Protein AF-D7FNW0-F1 (afdb_monomer_lite)

Secondary structure (DSSP, 8-state):
------S-EEEEE-TTS-EEEEEHHHHHHHHHHH---B-TTT-PBPPHHHHHHHHHHHHHTT-----HHHHHT-HHHHHHHHHHHHHHHHHHHHHHHHHHHHHHHHHH--HHHHHHHIIIIIHHHHHHHHHHHHHH-HHHHHHHHHHHHHHHH--TTSPPP-SSSHHHHHHHHHHHHH-TTS------

pLDDT: mean 89.87, std 13.44, range [35.72, 98.44]

Radius of gyration: 23.88 Å; chains: 1; bounding box: 62×27×57 Å

Organism: Ectocarpus siliculosus (NCBI:txid2880)

Sequence (188 aa):
MLVKVGKDHYRFVRPNGIVVMYNLDSLVDYFISTGDFLEPETRLPFSDDQLRDIDGKAKAAGLSKPSVLAAKRDPGRYAEQKFQQDALVGLERMTSELVTGMLLVVEECDREEGEIRLVAEIFPPFADLFKQILAADKAFALQCMQHYRSWLEGPPNRPTEDEMGFLDIIISFLKQLEDPGGNSQLGF

Structure (mmCIF, N/CA/C/O backbone):
data_AF-D7FNW0-F1
#
_entry.id   AF-D7FNW0-F1
#
loop_
_atom_site.group_PDB
_atom_site.id
_atom_site.type_symbol
_atom_site.label_atom_id
_atom_site.label_alt_id
_atom_site.label_comp_id
_atom_site.label_asym_id
_atom_site.label_entity_id
_atom_site.label_seq_id
_atom_site.pdbx_PDB_ins_code
_atom_site.Cartn_x
_atom_site.Cartn_y
_atom_site.Cartn_z
_atom_site.occupancy
_atom_site.B_iso_or_equiv
_atom_site.auth_seq_id
_atom_site.auth_comp_id
_atom_site.auth_asym_id
_atom_site.auth_atom_id
_atom_site.pdbx_PDB_model_num
ATOM 1 N N . MET A 1 1 ? -22.591 -10.300 -2.430 1.00 35.72 1 MET A N 1
ATOM 2 C CA . MET A 1 1 ? -22.602 -11.515 -1.587 1.00 35.72 1 MET A CA 1
ATOM 3 C C . MET A 1 1 ? -23.001 -11.068 -0.183 1.00 35.72 1 MET A C 1
ATOM 5 O O . MET A 1 1 ? -22.240 -10.333 0.426 1.00 35.72 1 MET A O 1
ATOM 9 N N . LEU A 1 2 ? -24.222 -11.358 0.283 1.00 39.19 2 LEU A N 1
ATOM 10 C CA . LEU A 1 2 ? -24.650 -10.981 1.639 1.00 39.19 2 LEU A CA 1
ATOM 11 C C . LEU A 1 2 ? -23.954 -11.925 2.624 1.00 39.19 2 LEU A C 1
ATOM 13 O O . LEU A 1 2 ? -24.286 -13.109 2.680 1.00 39.19 2 LEU A O 1
ATOM 17 N N . VAL A 1 3 ? -22.941 -11.426 3.334 1.00 47.12 3 VAL A N 1
ATOM 18 C CA . VAL A 1 3 ? -22.242 -12.186 4.376 1.00 47.12 3 VAL A CA 1
ATOM 19 C C . VAL A 1 3 ? -23.285 -12.595 5.414 1.00 47.12 3 VAL A C 1
ATOM 21 O O . VAL A 1 3 ? -23.983 -11.742 5.962 1.00 47.12 3 VAL A O 1
ATOM 24 N N . LYS A 1 4 ? -23.441 -13.905 5.646 1.00 47.81 4 LYS A N 1
ATOM 25 C CA . LYS A 1 4 ? -24.310 -14.412 6.713 1.00 47.81 4 LYS A CA 1
ATOM 26 C C . LYS A 1 4 ? -23.826 -13.801 8.016 1.00 47.81 4 LYS A C 1
ATOM 28 O O . LYS A 1 4 ? -22.735 -14.117 8.479 1.00 47.81 4 LYS A O 1
ATOM 33 N N . VAL A 1 5 ? -24.631 -12.915 8.584 1.00 54.28 5 VAL A N 1
ATOM 34 C CA . VAL A 1 5 ? -24.305 -12.290 9.854 1.00 54.28 5 VAL A CA 1
ATOM 35 C C . VAL A 1 5 ? -24.296 -13.414 10.901 1.00 54.28 5 VAL A C 1
ATOM 37 O O . VAL A 1 5 ? -25.338 -14.026 11.130 1.00 54.28 5 VAL A O 1
ATOM 40 N N . GLY A 1 6 ? -23.119 -13.758 11.445 1.00 62.31 6 GLY A N 1
ATOM 41 C CA . GLY A 1 6 ? -22.923 -14.879 12.388 1.00 62.31 6 GLY A CA 1
ATOM 42 C C . GLY A 1 6 ? -23.804 -14.780 13.639 1.00 62.31 6 GLY A C 1
ATOM 43 O O . GLY A 1 6 ? -24.502 -13.799 13.795 1.00 62.31 6 GLY A O 1
ATOM 44 N N . LYS A 1 7 ? -23.809 -15.769 14.539 1.00 70.44 7 LYS A N 1
ATOM 45 C CA . LYS A 1 7 ? -24.794 -15.857 15.643 1.00 70.44 7 LYS A CA 1
ATOM 46 C C . LYS A 1 7 ? -24.869 -14.613 16.551 1.00 70.44 7 LYS A C 1
ATOM 48 O O . LYS A 1 7 ? -25.949 -14.315 17.055 1.00 70.44 7 LYS A O 1
ATOM 53 N N . ASP A 1 8 ? -23.756 -13.901 16.717 1.00 85.06 8 ASP A N 1
ATOM 54 C CA . ASP A 1 8 ? -23.634 -12.763 17.625 1.00 85.06 8 ASP A CA 1
ATOM 55 C C . ASP A 1 8 ? -23.550 -11.432 16.865 1.00 85.06 8 ASP A C 1
ATOM 57 O O . ASP A 1 8 ? -22.702 -11.227 15.985 1.00 85.06 8 ASP A O 1
ATOM 61 N N . HIS A 1 9 ? -24.444 -10.508 17.226 1.00 89.19 9 HIS A N 1
ATOM 62 C CA . HIS A 1 9 ? -24.625 -9.231 16.540 1.00 89.19 9 HIS A CA 1
ATOM 63 C C . HIS A 1 9 ? -24.544 -8.033 17.474 1.00 89.19 9 HIS A C 1
ATOM 65 O O . HIS A 1 9 ? -24.995 -8.082 18.620 1.00 89.19 9 HIS A O 1
ATOM 71 N N . TYR A 1 10 ? -24.081 -6.910 16.931 1.00 91.81 10 TYR A N 1
ATOM 72 C CA . TYR A 1 10 ? -24.197 -5.605 17.564 1.00 91.81 10 TYR A CA 1
ATOM 73 C C . TYR A 1 10 ? -25.165 -4.704 16.798 1.00 91.81 10 TYR A C 1
ATOM 75 O O . TYR A 1 10 ? -25.074 -4.575 15.577 1.00 91.81 10 TYR A O 1
ATOM 83 N N . ARG A 1 11 ? -26.076 -4.058 17.532 1.00 92.50 11 ARG A N 1
ATOM 84 C CA . ARG A 1 11 ? -27.059 -3.115 16.995 1.00 92.50 11 ARG A CA 1
ATOM 85 C C . ARG A 1 11 ? -26.554 -1.686 17.174 1.00 92.50 11 ARG A C 1
ATOM 87 O O . ARG A 1 11 ? -26.494 -1.209 18.304 1.00 92.50 11 ARG A O 1
ATOM 94 N N . PHE A 1 12 ? -26.287 -0.988 16.075 1.00 91.81 12 PHE A N 1
ATOM 95 C CA . PHE A 1 12 ? -25.993 0.445 16.075 1.00 91.81 12 PHE A CA 1
ATOM 96 C C . PHE A 1 12 ? -27.202 1.239 15.566 1.00 91.81 12 PHE A C 1
ATOM 98 O O . PHE A 1 12 ? -27.848 0.838 14.598 1.00 91.81 12 PHE A O 1
ATOM 105 N N . VAL A 1 13 ? -27.535 2.352 16.223 1.00 91.88 13 VAL A N 1
ATOM 106 C CA . VAL A 1 13 ? -28.661 3.220 15.843 1.00 91.88 13 VAL A CA 1
ATOM 107 C C . VAL A 1 13 ? -28.109 4.564 15.393 1.00 91.88 13 VAL A C 1
ATOM 109 O O . VAL A 1 13 ? -27.481 5.273 16.176 1.00 91.88 13 VAL A O 1
ATOM 112 N N . ARG A 1 14 ? -28.342 4.906 14.126 1.00 91.12 14 ARG A N 1
ATOM 113 C CA . ARG A 1 14 ? -27.901 6.168 13.524 1.00 91.12 14 ARG A CA 1
ATOM 114 C C . ARG A 1 14 ? -28.822 7.329 13.944 1.00 91.12 14 ARG A C 1
ATOM 116 O O . ARG A 1 14 ? -29.980 7.090 14.292 1.00 91.12 14 ARG A O 1
ATOM 123 N N . PRO A 1 15 ? -28.372 8.597 13.840 1.00 90.06 15 PRO A N 1
ATOM 124 C CA . PRO A 1 15 ? -29.183 9.775 14.177 1.00 90.06 15 PRO A CA 1
ATOM 125 C C . PRO A 1 15 ? -30.502 9.885 13.401 1.00 90.06 15 PRO A C 1
ATOM 127 O O . PRO A 1 15 ? -31.472 10.443 13.900 1.00 90.06 15 PRO A O 1
ATOM 130 N N . ASN A 1 16 ? -30.558 9.325 12.190 1.00 90.19 16 ASN A N 1
ATOM 131 C CA . ASN A 1 16 ? -31.762 9.275 11.357 1.00 90.19 16 ASN A CA 1
ATOM 132 C C . ASN A 1 16 ? -32.722 8.122 11.721 1.00 90.19 16 ASN A C 1
ATOM 134 O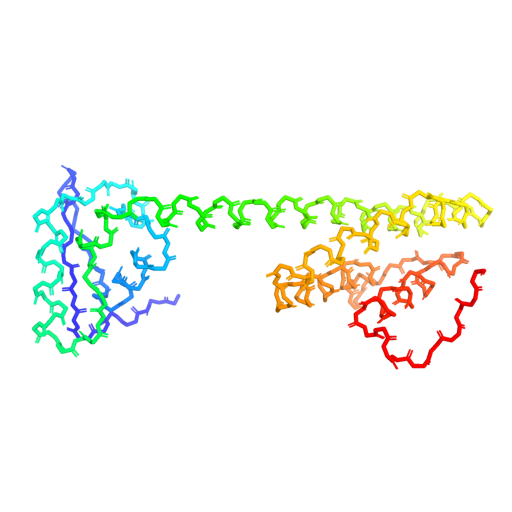 O . ASN A 1 16 ? -33.687 7.882 11.001 1.00 90.19 16 ASN A O 1
ATOM 138 N N . GLY A 1 17 ? -32.446 7.377 12.795 1.00 88.56 17 GLY A N 1
ATOM 139 C CA . GLY A 1 17 ? -33.255 6.247 13.252 1.00 88.56 17 GLY A CA 1
ATOM 140 C C . GLY A 1 17 ? -32.995 4.930 12.516 1.00 88.56 17 GLY A C 1
ATOM 141 O O . GLY A 1 17 ? -33.548 3.904 12.914 1.00 88.56 17 GLY A O 1
ATOM 142 N N . ILE A 1 18 ? -32.142 4.917 11.483 1.00 90.88 18 ILE A N 1
ATOM 143 C CA . ILE A 1 18 ? -31.763 3.682 10.788 1.00 90.88 18 ILE A CA 1
ATOM 144 C C . ILE A 1 18 ? -30.916 2.818 11.722 1.00 90.88 18 ILE A C 1
ATOM 146 O O . ILE A 1 18 ? -29.971 3.286 12.361 1.00 90.88 18 ILE A O 1
ATOM 150 N N . VAL A 1 19 ? -31.260 1.535 11.780 1.00 90.31 19 VAL A N 1
ATOM 151 C CA . VAL A 1 19 ? -30.568 0.538 12.589 1.00 90.31 19 VAL A CA 1
ATOM 152 C C . VAL A 1 19 ? -29.693 -0.320 11.693 1.00 90.31 19 VAL A C 1
ATOM 154 O O . VAL A 1 19 ? -30.172 -0.865 10.701 1.00 90.31 19 VAL A O 1
ATOM 157 N N . VAL A 1 20 ? -28.436 -0.482 12.085 1.00 90.62 20 VAL A N 1
ATOM 158 C CA . VAL A 1 20 ? -27.468 -1.336 11.398 1.00 90.62 20 VAL A CA 1
ATOM 159 C C . VAL A 1 20 ? -27.051 -2.460 12.325 1.00 90.62 20 VAL A C 1
ATOM 161 O O . VAL A 1 20 ? -26.888 -2.265 13.533 1.00 90.62 20 VAL A O 1
ATOM 164 N N . MET A 1 21 ? -26.907 -3.644 11.745 1.00 92.12 21 MET A N 1
ATOM 165 C CA . MET A 1 21 ? -26.505 -4.851 12.447 1.00 92.12 21 MET A CA 1
ATOM 166 C C . MET A 1 21 ? -25.125 -5.263 11.963 1.00 92.12 21 MET A C 1
ATOM 168 O O . MET A 1 21 ? -24.945 -5.586 10.792 1.00 92.12 21 MET A O 1
ATOM 172 N N . TYR A 1 22 ? -24.169 -5.287 12.881 1.00 91.62 22 TYR A N 1
ATOM 173 C CA . TYR A 1 22 ? -22.822 -5.768 12.618 1.00 91.62 22 TYR A CA 1
ATOM 174 C C . TYR A 1 22 ? -22.640 -7.156 13.208 1.00 91.62 22 TYR A C 1
ATOM 176 O O . TYR A 1 22 ? -23.169 -7.457 14.279 1.00 91.62 22 TYR A O 1
ATOM 184 N N . ASN A 1 23 ? -21.865 -8.003 12.533 1.00 92.88 23 ASN A N 1
ATOM 185 C CA . ASN A 1 23 ? -21.325 -9.183 13.188 1.00 92.88 23 ASN A CA 1
ATOM 186 C C . ASN A 1 23 ? -20.348 -8.720 14.277 1.00 92.88 23 ASN A C 1
ATOM 188 O O . ASN A 1 23 ? -19.431 -7.949 13.999 1.00 92.88 23 ASN A O 1
ATOM 192 N N . LEU A 1 24 ? -20.579 -9.164 15.511 1.00 92.75 24 LEU A N 1
ATOM 193 C CA . LEU A 1 24 ? -19.825 -8.690 16.667 1.00 92.75 24 LEU A CA 1
ATOM 194 C C . LEU A 1 24 ? -18.337 -9.046 16.563 1.00 92.75 24 LEU A C 1
ATOM 196 O O . LEU A 1 24 ? -17.484 -8.236 16.909 1.00 92.75 24 LEU A O 1
ATOM 200 N N . ASP A 1 25 ? -18.044 -10.233 16.039 1.00 93.06 25 ASP A N 1
ATOM 201 C CA . ASP A 1 25 ? -16.692 -10.760 15.909 1.00 93.06 25 ASP A CA 1
ATOM 202 C C . ASP A 1 25 ? -15.838 -9.902 14.966 1.00 93.06 25 ASP A C 1
ATOM 204 O O . ASP A 1 25 ? -14.787 -9.396 15.366 1.00 93.06 25 ASP A O 1
ATOM 208 N N . SER A 1 26 ? -16.333 -9.656 13.750 1.00 92.81 26 SER A N 1
ATOM 209 C CA . SER A 1 26 ? -15.653 -8.811 12.762 1.00 92.81 26 SER A CA 1
ATOM 210 C C . SER A 1 26 ? -15.603 -7.339 13.172 1.00 92.81 26 SER A C 1
ATOM 212 O O . SER A 1 26 ? -14.646 -6.646 12.840 1.00 92.81 26 SER A O 1
ATOM 214 N N . LEU A 1 27 ? -16.615 -6.846 13.896 1.00 94.00 27 LEU A N 1
ATOM 215 C CA . LEU A 1 27 ? -16.629 -5.466 14.382 1.00 94.00 27 LEU A CA 1
ATOM 216 C C . LEU A 1 27 ? -15.519 -5.226 15.414 1.00 94.00 27 LEU A C 1
ATOM 218 O O . LEU A 1 27 ? -14.834 -4.208 15.358 1.00 94.00 27 LEU A O 1
ATOM 222 N N . VAL A 1 28 ? -15.316 -6.172 16.336 1.00 95.06 28 VAL A N 1
ATOM 223 C CA . VAL A 1 28 ? -14.215 -6.094 17.304 1.00 95.06 28 VAL A CA 1
ATOM 224 C C . VAL A 1 28 ? -12.865 -6.179 16.593 1.00 95.06 28 VAL A C 1
ATOM 226 O O . VAL A 1 28 ? -11.994 -5.361 16.879 1.00 95.06 28 VAL A O 1
ATOM 229 N N . ASP A 1 29 ? -12.696 -7.093 15.630 1.00 94.00 29 ASP A N 1
ATOM 230 C CA . ASP A 1 29 ? -11.450 -7.164 14.847 1.00 94.00 29 ASP A CA 1
ATOM 231 C C . ASP A 1 29 ? -11.159 -5.862 14.122 1.00 94.00 29 ASP A C 1
ATOM 233 O O . ASP A 1 29 ? -10.023 -5.396 14.140 1.00 94.00 29 ASP A O 1
ATOM 237 N N . TYR A 1 30 ? -12.177 -5.252 13.516 1.00 93.38 30 TYR A N 1
ATOM 238 C CA . TYR A 1 30 ? -12.038 -3.966 12.853 1.00 93.38 30 TYR A CA 1
ATOM 239 C C . TYR A 1 30 ? -11.486 -2.906 13.814 1.00 93.38 30 TYR A C 1
ATOM 241 O O . TYR A 1 30 ? -10.459 -2.298 13.517 1.00 93.38 30 TYR A O 1
ATOM 249 N N . PHE A 1 31 ? -12.088 -2.736 14.996 1.00 94.62 31 PHE A N 1
ATOM 250 C CA . PHE A 1 31 ? -11.622 -1.744 15.970 1.00 94.62 31 PHE A CA 1
ATOM 251 C C . PHE A 1 31 ? -10.199 -2.004 16.459 1.00 94.62 31 PHE A C 1
ATOM 253 O O . PHE A 1 31 ? -9.399 -1.076 16.545 1.00 94.62 31 PHE A O 1
ATOM 260 N N . ILE A 1 32 ? -9.875 -3.258 16.774 1.00 94.31 32 ILE A N 1
ATOM 261 C CA . ILE A 1 32 ? -8.568 -3.619 17.332 1.00 94.31 32 ILE A CA 1
ATOM 262 C C . ILE A 1 32 ? -7.460 -3.585 16.272 1.00 94.31 32 ILE A C 1
ATOM 264 O O . ILE A 1 32 ? -6.322 -3.258 16.598 1.00 94.31 32 ILE A O 1
ATOM 268 N N . SER A 1 33 ? -7.760 -3.927 15.019 1.00 90.12 33 SER A N 1
ATOM 269 C CA . SER A 1 33 ? -6.764 -3.933 13.939 1.00 90.12 33 SER A CA 1
ATOM 270 C C . SER A 1 33 ? -6.491 -2.542 13.377 1.00 90.12 33 SER A C 1
ATOM 272 O O . SER A 1 33 ? -5.351 -2.241 13.038 1.00 90.12 33 SER A O 1
ATOM 274 N N . THR A 1 34 ? -7.516 -1.693 13.286 1.00 89.00 34 THR A N 1
ATOM 275 C CA . THR A 1 34 ? -7.399 -0.373 12.646 1.00 89.00 34 THR A CA 1
ATOM 276 C C . THR A 1 34 ? -7.185 0.766 13.635 1.00 89.00 34 THR A C 1
ATOM 278 O O . THR A 1 34 ? -6.663 1.812 13.257 1.00 89.00 34 THR A O 1
ATOM 281 N N . GLY A 1 35 ? -7.626 0.607 14.887 1.00 91.50 35 GLY A N 1
ATOM 282 C CA . GLY A 1 35 ? -7.725 1.718 15.834 1.00 91.50 35 GLY A CA 1
ATOM 283 C C . GLY A 1 35 ? -8.798 2.750 15.477 1.00 91.50 35 GLY A C 1
ATOM 284 O O . GLY A 1 35 ? -8.845 3.812 16.098 1.00 91.50 35 GLY A O 1
ATOM 285 N N . ASP A 1 36 ? -9.653 2.476 14.486 1.00 91.94 36 ASP A N 1
ATOM 286 C CA . ASP A 1 36 ? -10.713 3.381 14.050 1.00 91.94 36 ASP A CA 1
ATOM 287 C C . ASP A 1 36 ? -12.042 3.032 14.735 1.00 91.94 36 ASP A C 1
ATOM 289 O O . ASP A 1 36 ? -12.800 2.185 14.272 1.00 91.94 36 ASP A O 1
ATOM 293 N N . PHE A 1 37 ? -12.351 3.706 15.845 1.00 94.31 37 PHE A N 1
ATOM 294 C CA . PHE A 1 37 ? -13.563 3.480 16.654 1.00 94.31 37 PHE A CA 1
ATOM 295 C C . PHE A 1 37 ? -14.812 4.200 16.112 1.00 94.31 37 PHE A C 1
ATOM 297 O O . PHE A 1 37 ? -15.660 4.677 16.878 1.00 94.31 37 PHE A O 1
ATOM 304 N N . LEU A 1 38 ? -14.913 4.304 14.789 1.00 94.12 38 LEU A N 1
ATOM 305 C CA . LEU A 1 38 ? -16.041 4.872 14.062 1.00 94.12 38 LEU A CA 1
ATOM 306 C C . LEU A 1 38 ? -16.882 3.766 13.406 1.00 94.12 38 LEU A C 1
ATOM 308 O O . LEU A 1 38 ?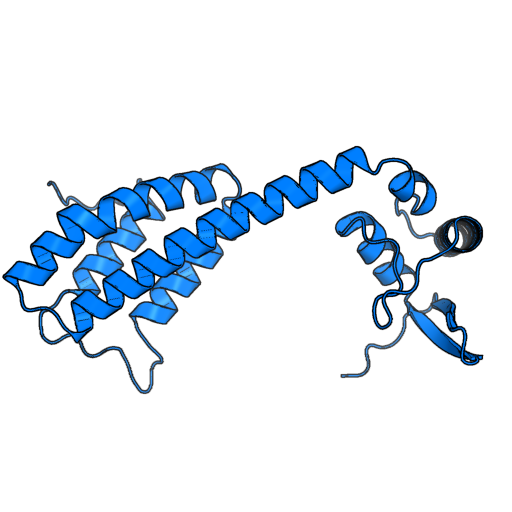 -16.409 2.669 13.118 1.00 94.12 38 LEU A O 1
ATOM 312 N N . GLU A 1 39 ? -18.153 4.060 13.152 1.00 92.44 39 GLU A N 1
ATOM 313 C CA . GLU A 1 39 ? -19.059 3.173 12.429 1.00 92.44 39 GLU A CA 1
ATOM 314 C C . GLU A 1 39 ? -18.571 2.962 10.984 1.00 92.44 39 GLU A C 1
ATOM 316 O O . GLU A 1 39 ? -18.323 3.951 10.290 1.00 92.44 39 GLU A O 1
ATOM 321 N N . PRO A 1 40 ? -18.394 1.705 10.520 1.00 90.19 40 PRO A N 1
ATOM 322 C CA . PRO A 1 40 ? -17.700 1.427 9.260 1.00 90.19 40 PRO A CA 1
ATOM 323 C C . PRO A 1 40 ? -18.286 2.084 8.001 1.00 90.19 40 PRO A C 1
ATOM 325 O O . PRO A 1 40 ? -17.547 2.333 7.051 1.00 90.19 40 PRO A O 1
ATOM 328 N N . GLU A 1 41 ? -19.591 2.360 7.956 1.00 88.50 41 GLU A N 1
ATOM 329 C CA . GLU A 1 41 ? -20.258 2.882 6.753 1.00 88.50 41 GLU A CA 1
ATOM 330 C C . GLU A 1 41 ? -20.418 4.409 6.779 1.00 88.50 41 GLU A C 1
ATOM 332 O O . GLU A 1 41 ? -20.221 5.093 5.779 1.00 88.50 41 GLU A O 1
ATOM 337 N N . THR A 1 42 ? -20.796 4.954 7.928 1.00 90.62 42 THR A N 1
ATOM 338 C CA . THR A 1 42 ? -21.166 6.360 8.145 1.00 90.62 42 THR A CA 1
ATOM 339 C C . THR A 1 42 ? -20.093 7.154 8.863 1.00 90.62 42 THR A C 1
ATOM 341 O O . THR A 1 42 ? -20.217 8.372 8.969 1.00 90.62 42 THR A O 1
ATOM 344 N N . ARG A 1 43 ? -19.055 6.478 9.367 1.00 92.44 43 ARG A N 1
ATOM 345 C CA . ARG A 1 43 ? -17.957 7.064 10.146 1.00 92.44 43 ARG A CA 1
ATOM 346 C C . ARG A 1 43 ? -18.435 7.815 11.394 1.00 92.44 43 ARG A C 1
ATOM 348 O O . ARG A 1 43 ? -17.742 8.690 11.904 1.00 92.44 43 ARG A O 1
ATOM 355 N N . LEU A 1 44 ? -19.619 7.480 11.906 1.00 93.06 44 LEU A N 1
ATOM 356 C CA . LEU A 1 44 ? -20.140 8.060 13.141 1.00 93.06 44 LEU A CA 1
ATOM 357 C C . LEU A 1 44 ? -19.387 7.492 14.350 1.00 93.06 44 LEU A C 1
ATOM 359 O O . LEU A 1 44 ? -19.188 6.282 14.414 1.00 93.06 44 LEU A O 1
ATOM 363 N N . PRO A 1 45 ? -18.985 8.313 15.330 1.00 92.88 45 PRO A N 1
ATOM 364 C CA . PRO A 1 45 ? -18.213 7.823 16.462 1.00 92.88 45 PRO A CA 1
ATOM 365 C C . PRO A 1 45 ? -19.038 6.937 17.389 1.00 92.88 45 PRO A C 1
ATOM 367 O O . PRO A 1 45 ? -20.168 7.278 17.745 1.00 92.88 45 PRO A O 1
ATOM 370 N N . PHE A 1 46 ? -18.433 5.841 17.851 1.00 93.81 46 PHE A N 1
ATOM 371 C CA . PHE A 1 46 ? -18.967 5.091 18.980 1.00 93.81 46 PHE A CA 1
ATOM 372 C C . PHE A 1 46 ? -18.642 5.804 20.293 1.00 93.81 46 PHE A C 1
ATOM 374 O O . PHE A 1 46 ? -17.489 6.161 20.582 1.00 93.81 46 PHE A O 1
ATOM 381 N N . SER A 1 47 ? -19.668 5.981 21.122 1.00 94.06 47 SER A N 1
ATOM 382 C CA . SER A 1 47 ? -19.488 6.465 22.486 1.00 94.06 47 SER A CA 1
ATOM 383 C C . SER A 1 47 ? -18.776 5.420 23.347 1.00 94.06 47 SER A C 1
ATOM 385 O O . SER A 1 47 ? -18.815 4.219 23.075 1.00 94.06 47 SER A O 1
ATOM 387 N N . ASP A 1 48 ? -18.144 5.864 24.430 1.00 95.00 48 ASP A N 1
ATOM 388 C CA . ASP A 1 48 ? -17.463 4.961 25.365 1.00 95.00 48 ASP A CA 1
ATOM 389 C C . ASP A 1 48 ? -18.423 3.946 26.003 1.00 95.00 48 ASP A C 1
ATOM 391 O O . ASP A 1 48 ? -18.030 2.815 26.290 1.00 95.00 48 ASP A O 1
ATOM 395 N N . ASP A 1 49 ? -19.690 4.321 26.191 1.00 95.44 49 ASP A N 1
ATOM 396 C CA . ASP A 1 49 ? -20.721 3.416 26.701 1.00 95.44 49 ASP A CA 1
ATOM 397 C C . ASP A 1 49 ? -21.094 2.345 25.672 1.00 95.44 49 ASP A C 1
ATOM 399 O O . ASP A 1 49 ? -21.258 1.180 26.034 1.00 95.44 49 ASP A O 1
ATOM 403 N N . GLN A 1 50 ? -21.161 2.706 24.387 1.00 94.44 50 GLN A N 1
ATOM 404 C CA . GLN A 1 50 ? -21.387 1.741 23.311 1.00 94.44 50 GLN A CA 1
ATOM 405 C C . GLN A 1 50 ? -20.216 0.763 23.183 1.00 94.44 50 GLN A C 1
ATOM 407 O O . GLN A 1 50 ? -20.441 -0.438 23.059 1.00 94.44 50 GLN A O 1
ATOM 412 N N . LEU A 1 51 ? -18.975 1.248 23.277 1.00 96.06 51 LEU A N 1
ATOM 413 C CA . LEU A 1 51 ? -17.780 0.398 23.261 1.00 96.06 51 LEU A CA 1
ATOM 414 C C . LEU A 1 51 ? -17.724 -0.539 24.475 1.00 96.06 51 LEU A C 1
ATOM 416 O O . LEU A 1 51 ? -17.371 -1.708 24.337 1.00 96.06 51 LEU A O 1
ATOM 420 N N . ARG A 1 52 ? -18.148 -0.068 25.655 1.00 96.31 52 ARG A N 1
ATOM 421 C CA . ARG A 1 52 ? -18.287 -0.917 26.848 1.00 96.31 52 ARG A CA 1
ATOM 422 C C . ARG A 1 52 ? -19.346 -2.007 26.662 1.00 96.31 52 ARG A C 1
ATOM 424 O O . ARG A 1 52 ? -19.143 -3.135 27.104 1.00 96.31 52 ARG A O 1
ATOM 431 N N . ASP A 1 53 ? -20.467 -1.679 26.022 1.00 95.56 53 ASP A N 1
ATOM 432 C CA . ASP A 1 53 ? -21.515 -2.649 25.682 1.00 95.56 53 ASP A CA 1
ATOM 433 C C . ASP A 1 53 ? -21.015 -3.689 24.663 1.00 95.56 53 ASP A C 1
ATOM 435 O O . ASP A 1 53 ? -21.296 -4.878 24.810 1.00 95.56 53 ASP A O 1
ATOM 439 N N . ILE A 1 54 ? -20.208 -3.272 23.679 1.00 94.88 54 ILE A N 1
ATOM 440 C CA . ILE A 1 54 ? -19.531 -4.180 22.736 1.00 94.88 54 ILE A CA 1
ATOM 441 C C . ILE A 1 54 ? -18.627 -5.162 23.489 1.00 94.88 54 ILE A C 1
ATOM 443 O O . ILE A 1 54 ? -18.757 -6.368 23.285 1.00 94.88 54 ILE A O 1
ATOM 447 N N . ASP A 1 55 ? -17.780 -4.676 24.401 1.00 95.56 55 ASP A N 1
ATOM 448 C CA . ASP A 1 55 ? -16.903 -5.527 25.218 1.00 95.56 55 ASP A CA 1
ATOM 449 C C . ASP A 1 55 ? -17.698 -6.538 26.061 1.00 95.56 55 ASP A C 1
ATOM 451 O O . ASP A 1 55 ? -17.358 -7.723 26.128 1.00 95.56 55 ASP A O 1
ATOM 455 N N . GLY A 1 56 ? -18.793 -6.087 26.683 1.00 94.25 56 GLY A N 1
ATOM 456 C CA . GLY A 1 56 ? -19.680 -6.943 27.470 1.00 94.25 56 GLY A CA 1
ATOM 457 C C . GLY A 1 56 ? -20.320 -8.051 26.631 1.00 94.25 56 GLY A C 1
ATOM 458 O O . GLY A 1 56 ? -20.308 -9.218 27.032 1.00 94.25 56 GLY A O 1
ATOM 459 N N . LYS A 1 57 ? -20.827 -7.705 25.443 1.00 93.81 57 LYS A N 1
ATOM 460 C CA . LYS A 1 57 ? -21.419 -8.664 24.502 1.00 93.81 57 LYS A CA 1
ATOM 461 C C . LYS A 1 57 ? -20.387 -9.633 23.942 1.00 93.81 57 LYS A C 1
ATOM 463 O O . LYS A 1 57 ? -20.679 -10.821 23.855 1.00 93.81 57 LYS A O 1
ATOM 468 N N . ALA A 1 58 ? -19.183 -9.162 23.616 1.00 93.19 58 ALA A N 1
ATOM 469 C CA . ALA A 1 58 ? -18.116 -10.009 23.089 1.00 93.19 58 ALA A CA 1
ATOM 470 C C . ALA A 1 58 ? -17.702 -11.062 24.126 1.00 93.19 58 ALA A C 1
ATOM 472 O O . ALA A 1 58 ? -17.610 -12.249 23.811 1.00 93.19 58 ALA A O 1
ATOM 473 N N . LYS A 1 59 ? -17.574 -10.649 25.393 1.00 93.00 59 LYS A N 1
ATOM 474 C CA . LYS A 1 59 ? -17.304 -11.560 26.509 1.00 93.00 59 LYS A CA 1
ATOM 475 C C . LYS A 1 59 ? -18.443 -12.557 26.739 1.00 93.00 59 LYS A C 1
ATOM 477 O O . LYS A 1 59 ? -18.176 -13.734 26.965 1.00 93.00 59 LYS A O 1
ATOM 482 N N . ALA A 1 60 ? -19.699 -12.110 26.671 1.00 91.38 60 ALA A N 1
ATOM 483 C CA . ALA A 1 60 ? -20.868 -12.981 26.821 1.00 91.38 60 ALA A CA 1
ATOM 484 C C . ALA A 1 60 ? -20.993 -14.009 25.682 1.00 91.38 60 ALA A C 1
ATOM 486 O O . ALA A 1 60 ? -21.414 -15.139 25.921 1.00 91.38 60 ALA A O 1
ATOM 487 N N . ALA A 1 61 ? -20.579 -13.636 24.470 1.00 90.12 61 ALA A N 1
ATOM 488 C CA . ALA A 1 61 ? -20.490 -14.519 23.309 1.00 90.12 61 ALA A CA 1
ATOM 489 C C . ALA A 1 61 ? -19.277 -15.474 23.355 1.00 90.12 61 ALA A C 1
ATOM 491 O O . ALA A 1 61 ? -19.137 -16.334 22.490 1.00 90.12 61 ALA A O 1
ATOM 492 N N . GLY A 1 62 ? -18.396 -15.353 24.358 1.00 90.00 62 GLY A N 1
ATOM 493 C CA . GLY A 1 62 ? -17.194 -16.181 24.483 1.00 90.00 62 GLY A CA 1
ATOM 494 C C . GLY A 1 62 ? -16.080 -15.821 23.494 1.00 90.00 62 GLY A C 1
ATOM 495 O O . GLY A 1 62 ? -15.179 -16.631 23.270 1.00 90.00 62 GLY A O 1
ATOM 496 N N . LEU A 1 63 ? -16.115 -14.621 22.905 1.00 89.12 63 LEU A N 1
ATOM 497 C CA . LEU A 1 63 ? -15.059 -14.140 22.016 1.00 89.12 63 LEU A CA 1
ATOM 498 C C . LEU A 1 63 ? -13.807 -13.821 22.842 1.00 89.12 63 LEU A C 1
ATOM 500 O O . LEU A 1 63 ? -13.831 -12.980 23.740 1.00 89.12 63 LEU A O 1
ATOM 504 N N . SER A 1 64 ? -12.692 -14.480 22.530 1.00 90.12 64 SER A N 1
ATOM 505 C CA . SER A 1 64 ? -11.403 -14.273 23.209 1.00 90.12 64 SER A CA 1
ATOM 506 C C . SER A 1 64 ? -10.636 -13.086 22.611 1.00 90.12 64 SER A C 1
ATOM 508 O O . SER A 1 64 ? -9.487 -13.230 22.198 1.00 90.12 64 SER A O 1
ATOM 510 N N . LYS A 1 65 ? -11.289 -11.920 22.513 1.00 90.00 65 LYS A N 1
ATOM 511 C CA . LYS A 1 65 ? -10.735 -10.712 21.879 1.00 90.00 65 LYS A CA 1
ATOM 512 C C . LYS A 1 65 ? -10.379 -9.620 22.897 1.00 90.00 65 LYS A C 1
ATOM 514 O O . LYS A 1 65 ? -10.991 -9.567 23.966 1.00 90.00 65 LYS A O 1
ATOM 519 N N . PRO A 1 66 ? -9.393 -8.750 22.595 1.00 93.25 66 PRO A N 1
ATOM 520 C CA . PRO A 1 66 ? -9.060 -7.603 23.438 1.00 93.25 66 PRO A CA 1
ATOM 521 C C . PRO A 1 66 ? -10.225 -6.615 23.582 1.00 93.25 66 PRO A C 1
ATOM 523 O O . PRO A 1 66 ? -11.090 -6.534 22.713 1.00 93.25 66 PRO A O 1
ATOM 526 N N . SER A 1 67 ? -10.213 -5.830 24.664 1.00 94.94 67 SER A N 1
ATOM 527 C CA . SER A 1 67 ? -11.231 -4.800 24.903 1.00 94.94 67 SER A CA 1
ATOM 528 C C . SER A 1 67 ? -11.080 -3.628 23.934 1.00 94.94 67 SER A C 1
ATOM 530 O O . SER A 1 67 ? -10.016 -3.005 23.860 1.00 94.94 67 SER A O 1
ATOM 532 N N . VAL A 1 68 ? -12.168 -3.284 23.246 1.00 95.31 68 VAL A N 1
ATOM 533 C CA . VAL A 1 68 ? -12.219 -2.160 22.301 1.00 95.31 68 VAL A CA 1
ATOM 534 C C . VAL A 1 68 ? -12.196 -0.820 23.034 1.00 95.31 68 VAL A C 1
ATOM 536 O O . VAL A 1 68 ? -11.570 0.129 22.568 1.00 95.31 68 VAL A O 1
ATOM 539 N N . LEU A 1 69 ? -12.799 -0.735 24.227 1.00 95.06 69 LEU A N 1
ATOM 540 C CA . LEU A 1 69 ? -12.736 0.478 25.043 1.00 95.06 69 LEU A CA 1
ATOM 541 C C . LEU A 1 69 ? -11.322 0.721 25.587 1.00 95.06 69 LEU A C 1
ATOM 543 O O . LEU A 1 69 ? -10.854 1.860 25.597 1.00 95.06 69 LEU A O 1
ATOM 547 N N . ALA A 1 70 ? -10.642 -0.333 26.046 1.00 93.44 70 ALA A N 1
ATOM 548 C CA . ALA A 1 70 ? -9.257 -0.230 26.494 1.00 93.44 70 ALA A CA 1
ATOM 549 C C . ALA A 1 70 ? -8.337 0.175 25.336 1.00 93.44 70 ALA A C 1
ATOM 551 O O . ALA A 1 70 ? -7.513 1.069 25.504 1.00 93.44 70 ALA A O 1
ATOM 552 N N . ALA A 1 71 ? -8.539 -0.411 24.153 1.00 92.88 71 ALA A N 1
ATOM 553 C CA . ALA A 1 71 ? -7.823 -0.042 22.940 1.00 92.88 71 ALA A CA 1
ATOM 554 C C . ALA A 1 71 ? -8.005 1.443 22.580 1.00 92.88 71 ALA A C 1
ATOM 556 O O . ALA A 1 71 ? -7.019 2.132 22.338 1.00 92.88 71 ALA A O 1
ATOM 557 N N . LYS A 1 72 ? -9.230 1.983 22.635 1.00 93.44 72 LYS A N 1
ATOM 558 C CA . LYS A 1 72 ? -9.484 3.412 22.364 1.00 93.44 72 LYS A CA 1
ATOM 559 C C . LYS A 1 72 ? -8.721 4.359 23.295 1.00 93.44 72 LYS A C 1
ATOM 561 O O . LYS A 1 72 ? -8.439 5.496 22.926 1.00 93.44 72 LYS A O 1
ATOM 566 N N . ARG A 1 73 ? -8.387 3.906 24.505 1.00 92.62 73 ARG A N 1
ATOM 567 C CA . ARG A 1 73 ? -7.637 4.687 25.502 1.00 92.62 73 ARG A CA 1
ATOM 568 C C . ARG A 1 73 ? -6.125 4.669 25.292 1.00 92.62 73 ARG A C 1
ATOM 570 O O . ARG A 1 73 ? -5.430 5.376 26.015 1.00 92.62 73 ARG A O 1
ATOM 577 N N . ASP A 1 74 ? -5.635 3.929 24.304 1.00 89.69 74 ASP A N 1
ATOM 578 C CA . ASP A 1 74 ? -4.236 3.923 23.879 1.00 89.69 74 ASP A CA 1
ATOM 579 C C . ASP A 1 74 ? -4.093 4.493 22.453 1.00 89.69 74 ASP A C 1
ATOM 581 O O . ASP A 1 74 ? -3.756 3.775 21.509 1.00 89.69 74 ASP A O 1
ATOM 585 N N . PRO A 1 75 ? -4.384 5.794 22.246 1.00 86.12 75 PRO A N 1
ATOM 586 C CA . PRO A 1 75 ? -4.284 6.406 20.924 1.00 86.12 75 PRO A CA 1
ATOM 587 C C . PRO A 1 75 ? -2.837 6.470 20.417 1.00 86.12 75 PRO A C 1
ATOM 589 O O . PRO A 1 75 ? -2.627 6.536 19.209 1.00 86.12 75 PRO A O 1
ATOM 592 N N . GLY A 1 76 ? -1.846 6.441 21.318 1.00 88.69 76 GLY A N 1
ATOM 593 C CA . GLY A 1 76 ? -0.426 6.500 20.966 1.00 88.69 76 GLY A CA 1
ATOM 594 C C . GLY A 1 76 ? -0.001 5.306 20.118 1.00 88.69 76 GLY A C 1
ATOM 595 O O . GLY A 1 76 ? 0.575 5.496 19.049 1.00 88.69 76 GLY A O 1
ATOM 596 N N . ARG A 1 77 ? -0.383 4.091 20.534 1.00 89.31 77 ARG A N 1
ATOM 597 C CA . ARG A 1 77 ? -0.117 2.866 19.771 1.00 89.31 77 ARG A CA 1
ATOM 598 C C . ARG A 1 77 ? -0.662 2.934 18.343 1.00 89.31 77 ARG A C 1
ATOM 600 O O . ARG A 1 77 ? 0.048 2.600 17.399 1.00 89.31 77 ARG A O 1
ATOM 607 N N . TYR A 1 78 ? -1.919 3.343 18.171 1.00 90.19 78 TYR A N 1
ATOM 608 C CA . TYR A 1 78 ? -2.546 3.383 16.844 1.00 90.19 78 TYR A CA 1
ATOM 609 C C . TYR A 1 78 ? -2.014 4.524 15.978 1.00 90.19 78 TYR A C 1
ATOM 611 O O . TYR A 1 78 ? -1.895 4.361 14.767 1.00 90.19 78 TYR A O 1
ATOM 619 N N . ALA A 1 79 ? -1.650 5.657 16.582 1.00 87.69 79 ALA A N 1
ATOM 620 C CA . ALA A 1 79 ? -1.002 6.750 15.868 1.00 87.69 79 ALA A CA 1
ATOM 621 C C . ALA A 1 79 ? 0.368 6.330 15.316 1.00 87.69 79 ALA A C 1
ATOM 623 O O . ALA A 1 79 ? 0.666 6.613 14.159 1.00 87.69 79 ALA A O 1
ATOM 624 N N . GLU A 1 80 ? 1.171 5.618 16.109 1.00 88.12 80 GLU A N 1
ATOM 625 C CA . GLU A 1 80 ? 2.468 5.098 15.670 1.00 88.12 80 GLU A CA 1
ATOM 626 C C . GLU A 1 80 ? 2.316 4.045 14.565 1.00 88.12 80 GLU A C 1
ATOM 628 O O . GLU A 1 80 ? 2.982 4.134 13.535 1.00 88.12 80 GLU A O 1
ATOM 633 N N . GLN A 1 81 ? 1.390 3.095 14.728 1.00 87.19 81 GLN A N 1
ATOM 634 C CA . GLN A 1 81 ? 1.106 2.090 13.697 1.00 87.19 81 GLN A CA 1
ATOM 635 C C . GLN A 1 81 ? 0.647 2.729 12.387 1.00 87.19 81 GLN A C 1
ATOM 637 O O . GLN A 1 81 ? 1.142 2.375 11.318 1.00 87.19 81 GLN A O 1
ATOM 642 N N . LYS A 1 82 ? -0.266 3.701 12.464 1.00 89.00 82 LYS A N 1
ATOM 643 C CA . LYS A 1 82 ? -0.736 4.433 11.291 1.00 89.00 82 LYS A CA 1
ATOM 644 C C . LYS A 1 82 ? 0.401 5.198 10.620 1.00 89.00 82 LYS A C 1
ATOM 646 O O . LYS A 1 82 ? 0.526 5.141 9.406 1.00 89.00 82 LYS A O 1
ATOM 651 N N . PHE A 1 83 ? 1.251 5.863 11.398 1.00 88.69 83 PHE A N 1
ATOM 652 C CA . PHE A 1 83 ? 2.418 6.558 10.863 1.00 88.69 83 PHE A CA 1
ATOM 653 C C . PHE A 1 83 ? 3.356 5.603 10.110 1.00 88.69 83 PHE A C 1
ATOM 655 O O . PHE A 1 83 ? 3.779 5.914 9.001 1.00 88.69 83 PHE A O 1
ATOM 662 N N . GLN A 1 84 ? 3.642 4.426 10.676 1.00 89.81 84 GLN A N 1
ATOM 663 C CA . GLN A 1 84 ? 4.471 3.408 10.023 1.00 89.81 84 GLN A CA 1
ATOM 664 C C . GLN A 1 84 ? 3.836 2.901 8.720 1.00 89.81 84 GLN A C 1
ATOM 666 O O . GLN A 1 84 ? 4.525 2.796 7.707 1.00 89.81 84 GLN A O 1
ATOM 671 N N . GLN A 1 85 ? 2.526 2.635 8.723 1.00 89.50 85 GLN A N 1
ATOM 672 C CA . GLN A 1 85 ? 1.789 2.230 7.522 1.00 89.50 85 GLN A CA 1
ATOM 673 C C . GLN A 1 85 ? 1.804 3.323 6.449 1.00 89.50 85 GLN A C 1
ATOM 675 O O . GLN A 1 85 ? 2.102 3.040 5.292 1.00 89.50 85 GLN A O 1
ATOM 680 N N . ASP A 1 86 ? 1.535 4.574 6.826 1.00 92.94 86 ASP A N 1
ATOM 681 C CA . ASP A 1 86 ? 1.537 5.712 5.906 1.00 92.94 86 ASP A CA 1
ATOM 682 C C . ASP A 1 86 ? 2.934 5.937 5.303 1.00 92.94 86 ASP A C 1
ATOM 684 O O . ASP A 1 86 ? 3.054 6.193 4.103 1.00 92.94 86 ASP A O 1
ATOM 688 N N . ALA A 1 87 ? 3.997 5.783 6.101 1.00 93.00 87 ALA A N 1
ATOM 689 C CA . ALA A 1 87 ? 5.377 5.853 5.628 1.00 93.00 87 ALA A CA 1
ATOM 690 C C . ALA A 1 87 ? 5.702 4.727 4.632 1.00 93.00 87 ALA A C 1
ATOM 692 O O . ALA A 1 87 ? 6.281 4.990 3.577 1.00 93.00 87 ALA A O 1
ATOM 693 N N . LEU A 1 88 ? 5.282 3.492 4.925 1.00 94.50 88 LEU A N 1
ATOM 694 C CA . LEU A 1 88 ? 5.493 2.337 4.049 1.00 94.50 88 LEU A CA 1
ATOM 695 C C . LEU A 1 88 ? 4.761 2.491 2.708 1.00 94.50 88 LEU A C 1
ATOM 697 O O . LEU A 1 88 ? 5.339 2.243 1.652 1.00 94.50 88 LEU A O 1
ATOM 701 N N . VAL A 1 89 ? 3.513 2.966 2.737 1.00 95.06 89 VAL A N 1
ATOM 702 C CA . VAL A 1 89 ? 2.749 3.295 1.523 1.00 95.06 89 VAL A CA 1
ATOM 703 C C . VAL A 1 89 ? 3.395 4.462 0.766 1.00 95.06 89 VAL A C 1
ATOM 705 O O . VAL A 1 89 ? 3.371 4.492 -0.460 1.00 95.06 89 VAL A O 1
ATOM 708 N N . GLY A 1 90 ? 3.998 5.424 1.467 1.00 97.00 90 GLY A N 1
ATOM 709 C CA . GLY A 1 90 ? 4.787 6.491 0.848 1.00 97.00 90 GLY A CA 1
ATOM 710 C C . GLY A 1 90 ? 5.971 5.956 0.034 1.00 97.00 90 GLY A C 1
ATOM 711 O O . GLY A 1 90 ? 6.134 6.339 -1.123 1.00 97.00 90 GLY A O 1
ATOM 712 N N . LEU A 1 91 ? 6.748 5.030 0.606 1.00 96.69 91 LEU A N 1
ATOM 713 C CA . LEU A 1 91 ? 7.862 4.370 -0.088 1.00 96.69 91 LEU A CA 1
ATOM 714 C C . LEU A 1 91 ? 7.390 3.569 -1.307 1.00 96.69 91 LEU A C 1
ATOM 716 O O . LEU A 1 91 ? 8.020 3.618 -2.365 1.00 96.69 91 LEU A O 1
ATOM 720 N N . GLU A 1 92 ? 6.278 2.846 -1.168 1.00 96.44 92 GLU A N 1
ATOM 721 C CA . GLU A 1 92 ? 5.659 2.082 -2.256 1.00 96.44 92 GLU A CA 1
ATOM 722 C C . GLU A 1 92 ? 5.286 2.994 -3.428 1.00 96.44 92 GLU A C 1
ATOM 724 O O . GLU A 1 92 ? 5.669 2.711 -4.560 1.00 96.44 92 GLU A O 1
ATOM 729 N N . ARG A 1 93 ? 4.651 4.142 -3.158 1.00 97.50 93 ARG A N 1
ATOM 730 C CA . ARG A 1 93 ? 4.297 5.116 -4.200 1.00 97.50 93 ARG A CA 1
ATOM 731 C C . ARG A 1 93 ? 5.517 5.610 -4.965 1.00 97.50 93 ARG A C 1
ATOM 733 O O . ARG A 1 93 ? 5.519 5.548 -6.190 1.00 97.50 93 ARG A O 1
ATOM 740 N N . MET A 1 94 ? 6.570 6.021 -4.260 1.00 97.81 94 MET A N 1
ATOM 741 C CA . MET A 1 94 ? 7.816 6.464 -4.900 1.00 97.81 94 MET A CA 1
ATOM 742 C C . MET A 1 94 ? 8.445 5.349 -5.746 1.00 97.81 94 MET A C 1
ATOM 744 O O . MET A 1 94 ? 8.949 5.587 -6.839 1.00 97.81 94 MET A O 1
ATOM 748 N N . THR A 1 95 ? 8.379 4.110 -5.260 1.00 97.25 95 THR A N 1
ATOM 749 C CA . THR A 1 95 ? 8.876 2.938 -5.985 1.00 97.25 95 THR A CA 1
ATOM 750 C C . THR A 1 95 ? 8.037 2.681 -7.245 1.00 97.25 95 THR A C 1
ATOM 752 O O . THR A 1 95 ? 8.593 2.427 -8.310 1.00 97.25 95 THR A O 1
ATOM 755 N N . SER A 1 96 ? 6.710 2.821 -7.169 1.00 96.75 96 SER A N 1
ATOM 756 C CA . SER A 1 96 ? 5.788 2.664 -8.304 1.00 96.75 96 SER A CA 1
ATOM 757 C C . SER A 1 96 ? 5.969 3.735 -9.392 1.00 96.75 96 SER A C 1
ATOM 759 O O . SER A 1 96 ? 5.823 3.446 -10.582 1.00 96.75 96 SER A O 1
ATOM 761 N N . GLU A 1 97 ? 6.356 4.956 -9.012 1.00 98.06 97 GLU A N 1
ATOM 762 C CA . GLU A 1 97 ? 6.711 6.017 -9.962 1.00 98.06 97 GLU A CA 1
ATOM 763 C C . GLU A 1 97 ? 7.947 5.623 -10.780 1.00 98.06 97 GLU A C 1
ATOM 765 O O . GLU A 1 97 ? 7.966 5.791 -11.999 1.00 98.06 97 GLU A O 1
ATOM 770 N N . LEU A 1 98 ? 8.945 5.004 -10.143 1.00 98.44 98 LEU A N 1
ATOM 771 C CA . LEU A 1 98 ? 10.124 4.483 -10.837 1.00 98.44 98 LEU A CA 1
ATOM 772 C C . LEU A 1 98 ? 9.781 3.304 -11.754 1.00 98.44 98 LEU A C 1
ATOM 774 O O . LEU A 1 98 ? 10.317 3.232 -12.854 1.00 98.44 98 LEU A O 1
ATOM 778 N N . VAL A 1 99 ? 8.853 2.425 -11.359 1.00 98.19 99 VAL A N 1
ATOM 779 C CA . VAL A 1 99 ? 8.336 1.346 -12.230 1.00 98.19 99 VAL A CA 1
ATOM 780 C C . VAL A 1 99 ? 7.621 1.917 -13.452 1.00 98.19 99 VAL A C 1
ATOM 782 O O . VAL A 1 99 ? 7.782 1.412 -14.559 1.00 98.19 99 VAL A O 1
ATOM 785 N N . THR A 1 100 ? 6.872 3.003 -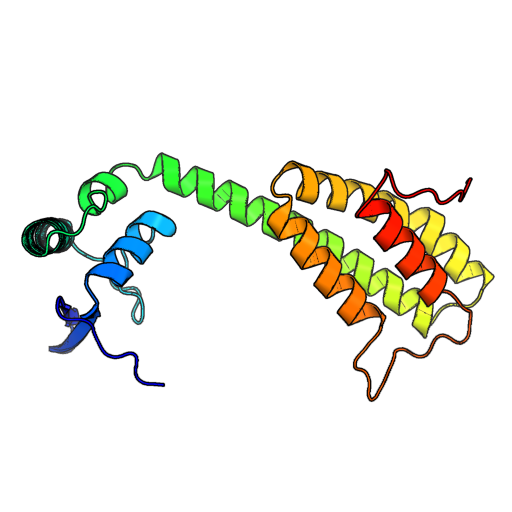13.279 1.00 97.69 100 THR A N 1
ATOM 786 C CA . THR A 1 100 ? 6.281 3.727 -14.411 1.00 97.69 100 THR A CA 1
ATOM 787 C C . THR A 1 100 ? 7.378 4.296 -15.313 1.00 97.69 100 THR A C 1
ATOM 789 O O . THR A 1 100 ? 7.295 4.173 -16.530 1.00 97.69 100 THR A O 1
ATOM 792 N N . GLY A 1 101 ? 8.450 4.840 -14.731 1.00 97.69 101 GLY A N 1
ATOM 793 C CA . GLY A 1 101 ? 9.640 5.260 -15.472 1.00 97.69 101 GLY A CA 1
ATOM 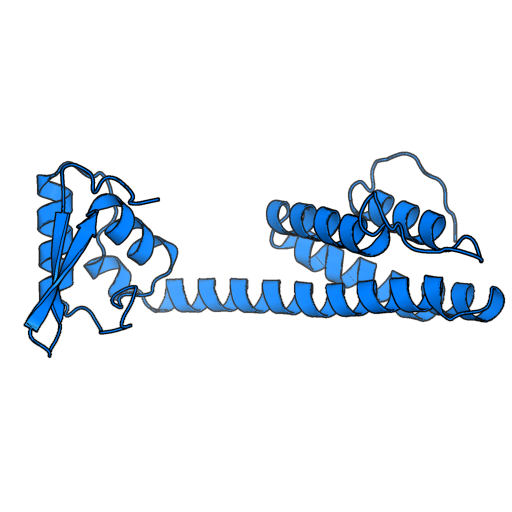794 C C . GLY A 1 101 ? 10.303 4.125 -16.259 1.00 97.69 101 GLY A C 1
ATOM 795 O O . GLY A 1 101 ? 10.715 4.345 -17.393 1.00 97.69 101 GLY A O 1
ATOM 796 N N . MET A 1 102 ? 10.369 2.913 -15.696 1.00 98.25 102 MET A N 1
ATOM 797 C CA . MET A 1 102 ? 10.868 1.725 -16.402 1.00 98.25 102 MET A CA 1
ATOM 798 C C . MET A 1 102 ? 10.013 1.418 -17.635 1.00 98.25 102 MET A C 1
ATOM 800 O O . MET A 1 102 ? 10.566 1.168 -18.699 1.00 98.25 102 MET A O 1
ATOM 804 N N . LEU A 1 103 ? 8.682 1.475 -17.508 1.00 97.38 103 LEU A N 1
ATOM 805 C CA . LEU A 1 103 ? 7.774 1.246 -18.635 1.00 97.38 103 LEU A CA 1
ATOM 806 C C . LEU A 1 103 ? 7.942 2.313 -19.725 1.00 97.38 103 LEU A C 1
ATOM 808 O O . LEU A 1 103 ? 8.028 1.970 -20.896 1.00 97.38 103 LEU A O 1
ATOM 812 N N . LEU A 1 104 ? 8.087 3.586 -19.343 1.00 96.69 104 LEU A N 1
ATOM 813 C CA . LEU A 1 104 ? 8.354 4.664 -20.302 1.00 96.69 104 LEU A CA 1
ATOM 814 C C . LEU A 1 104 ? 9.664 4.449 -21.069 1.00 96.69 104 LEU A C 1
ATOM 816 O O . LEU A 1 104 ? 9.735 4.772 -22.248 1.00 96.69 104 LEU A O 1
ATOM 820 N N . VAL A 1 105 ? 10.697 3.885 -20.435 1.00 97.44 105 VAL A N 1
ATOM 821 C CA . VAL A 1 105 ? 11.924 3.511 -21.157 1.00 97.44 105 VAL A CA 1
ATOM 822 C C . VAL A 1 105 ? 11.651 2.424 -22.197 1.00 97.44 105 VAL A C 1
ATOM 824 O O . VAL A 1 105 ? 12.171 2.511 -23.304 1.00 97.44 105 VAL A O 1
ATOM 827 N N . VAL A 1 106 ? 10.843 1.418 -21.854 1.00 97.00 106 VAL A N 1
ATOM 828 C CA . VAL A 1 106 ? 10.478 0.335 -22.782 1.00 97.00 106 VAL A CA 1
ATOM 829 C C . VAL A 1 106 ? 9.696 0.876 -23.982 1.00 97.00 106 VAL A C 1
ATOM 831 O O . VAL A 1 106 ? 9.957 0.467 -25.110 1.00 97.00 106 VAL A O 1
ATOM 834 N N . GLU A 1 107 ? 8.759 1.794 -23.744 1.00 94.19 107 GLU A N 1
ATOM 835 C CA . GLU A 1 107 ? 7.818 2.268 -24.764 1.00 94.19 107 GLU A CA 1
ATOM 836 C C . GLU A 1 107 ? 8.356 3.424 -25.624 1.00 94.19 107 GLU A C 1
ATOM 838 O O . GLU A 1 107 ? 7.960 3.550 -26.782 1.00 94.19 107 GLU A O 1
ATOM 843 N N . GLU A 1 108 ? 9.221 4.290 -25.081 1.00 94.25 108 GLU A N 1
ATOM 844 C CA . GLU A 1 108 ? 9.523 5.589 -25.707 1.00 94.25 108 GLU A CA 1
ATOM 845 C C . GLU A 1 108 ? 11.006 5.829 -26.024 1.00 94.25 108 GLU A C 1
ATOM 847 O O . GLU A 1 108 ? 11.307 6.687 -26.858 1.00 94.25 108 GLU A O 1
ATOM 852 N N . CYS A 1 109 ? 11.942 5.123 -25.382 1.00 94.12 109 CYS A N 1
ATOM 853 C CA . CYS A 1 109 ? 13.369 5.426 -25.517 1.00 94.12 109 CYS A CA 1
ATOM 854 C C . CYS A 1 109 ? 14.046 4.632 -26.640 1.00 94.12 109 CYS A C 1
ATOM 856 O O . CYS A 1 109 ? 13.747 3.463 -26.892 1.00 94.12 109 CYS A O 1
ATOM 858 N N . ASP A 1 110 ? 15.051 5.251 -27.265 1.00 95.06 110 ASP A N 1
ATOM 859 C CA . ASP A 1 110 ? 16.021 4.505 -28.061 1.00 95.06 110 ASP A CA 1
ATOM 860 C C . ASP A 1 110 ? 17.001 3.720 -27.169 1.00 95.06 110 ASP A C 1
ATOM 862 O O . ASP A 1 110 ? 16.982 3.810 -25.936 1.00 95.06 110 ASP A O 1
ATOM 866 N N . ARG A 1 111 ? 17.863 2.913 -27.800 1.00 92.06 111 ARG A N 1
ATOM 867 C CA . ARG A 1 111 ? 18.788 2.040 -27.071 1.00 92.06 111 ARG A CA 1
ATOM 868 C C . ARG A 1 111 ? 19.746 2.812 -26.156 1.00 92.06 111 ARG A C 1
ATOM 870 O O . ARG A 1 111 ? 19.953 2.397 -25.023 1.00 92.06 111 ARG A O 1
ATOM 877 N N . GLU A 1 112 ? 20.360 3.885 -26.642 1.00 93.19 112 GLU A N 1
ATOM 878 C CA . GLU A 1 112 ? 21.407 4.580 -25.883 1.00 93.19 112 GLU A CA 1
ATOM 879 C C . GLU A 1 112 ? 20.795 5.375 -24.725 1.00 93.19 112 GLU A C 1
ATOM 881 O O . GLU A 1 112 ? 21.259 5.280 -23.587 1.00 93.19 112 GLU A O 1
ATOM 886 N N . GLU A 1 113 ? 19.703 6.094 -24.990 1.00 94.81 113 GLU A N 1
ATOM 887 C CA . GLU A 1 113 ? 18.982 6.851 -23.969 1.00 94.81 113 GLU A CA 1
ATOM 888 C C . GLU A 1 113 ? 18.399 5.928 -22.892 1.00 94.81 113 GLU A C 1
ATOM 890 O O . GLU A 1 113 ? 18.547 6.193 -21.694 1.00 94.81 113 GLU A O 1
ATOM 895 N N . GLY A 1 114 ? 17.776 4.819 -23.302 1.00 96.31 114 GLY A N 1
ATOM 896 C CA . GLY A 1 114 ? 17.139 3.883 -22.382 1.00 96.31 114 GLY A CA 1
ATOM 897 C C . GLY A 1 114 ? 18.133 3.201 -21.442 1.00 96.31 114 GLY A C 1
ATOM 898 O O . GLY A 1 114 ? 17.886 3.135 -20.236 1.00 96.31 114 GLY A O 1
ATOM 899 N N . GLU A 1 115 ? 19.292 2.763 -21.947 1.00 95.25 115 GLU A N 1
ATOM 900 C CA . GLU A 1 115 ? 20.349 2.169 -21.114 1.00 95.25 115 GLU A CA 1
ATOM 901 C C . GLU A 1 115 ? 20.856 3.157 -20.055 1.00 95.25 115 GLU A C 1
ATOM 903 O O . GLU A 1 115 ? 20.934 2.819 -18.868 1.00 95.25 115 GLU A O 1
ATOM 908 N N . ILE A 1 116 ? 21.156 4.393 -20.467 1.00 96.31 116 ILE A N 1
ATOM 909 C CA . ILE A 1 116 ? 21.642 5.441 -19.562 1.00 96.31 116 ILE A CA 1
ATOM 910 C C . ILE A 1 116 ? 20.591 5.740 -18.494 1.00 96.31 116 ILE A C 1
ATOM 912 O O . ILE A 1 116 ? 20.914 5.774 -17.305 1.00 96.31 116 ILE A O 1
ATOM 916 N N . ARG A 1 117 ? 19.328 5.907 -18.893 1.00 97.31 117 ARG A N 1
ATOM 917 C CA . ARG A 1 117 ? 18.234 6.241 -17.980 1.00 97.31 117 ARG A CA 1
ATOM 918 C C . ARG A 1 117 ? 17.978 5.133 -16.959 1.00 97.31 117 ARG A C 1
ATOM 920 O O . ARG A 1 117 ? 17.842 5.415 -15.767 1.00 97.31 117 ARG A O 1
ATOM 927 N N . LEU A 1 118 ? 17.979 3.867 -17.383 1.00 97.69 118 LEU A N 1
ATOM 928 C CA . LEU A 1 118 ? 17.813 2.736 -16.465 1.00 97.69 118 LEU A CA 1
ATOM 929 C C . LEU A 1 118 ? 18.940 2.680 -15.432 1.00 97.69 118 LEU A C 1
ATOM 931 O O . LEU A 1 118 ? 18.666 2.602 -14.235 1.00 97.69 118 LEU A O 1
ATOM 935 N N . VAL A 1 119 ? 20.195 2.753 -15.876 1.00 96.31 119 VAL A N 1
ATOM 936 C CA . VAL A 1 119 ? 21.361 2.558 -15.002 1.00 96.31 119 VAL A CA 1
AT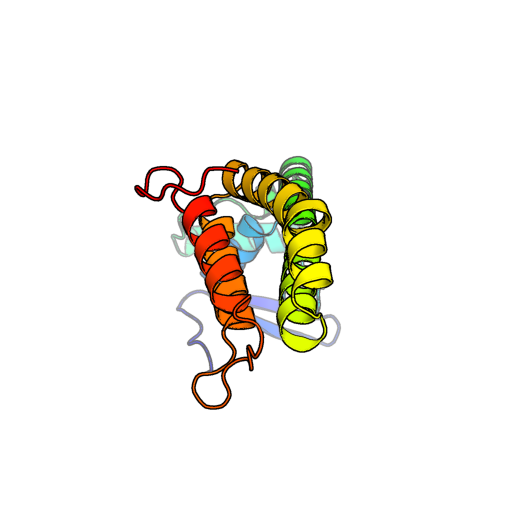OM 937 C C . VAL A 1 119 ? 21.632 3.769 -14.110 1.00 96.31 119 VAL A C 1
ATOM 939 O O . VAL A 1 119 ? 21.996 3.593 -12.947 1.00 96.31 119 VAL A O 1
ATOM 942 N N . ALA A 1 120 ? 21.467 4.989 -14.621 1.00 95.06 120 ALA A N 1
ATOM 943 C CA . ALA A 1 120 ? 21.822 6.202 -13.890 1.00 95.06 120 ALA A CA 1
ATOM 944 C C . ALA A 1 120 ? 20.669 6.763 -13.047 1.00 95.06 120 ALA A C 1
ATOM 946 O O . ALA A 1 120 ? 20.920 7.305 -11.969 1.00 95.06 120 ALA A O 1
ATOM 947 N N . GLU A 1 121 ? 19.420 6.641 -13.509 1.00 96.50 121 GLU A N 1
ATOM 948 C CA . GLU A 1 121 ? 18.292 7.381 -12.927 1.00 96.50 121 GLU A CA 1
ATOM 949 C C . GLU A 1 121 ? 17.253 6.489 -12.249 1.00 96.50 121 GLU A C 1
ATOM 951 O O . GLU A 1 121 ? 16.655 6.912 -11.264 1.00 96.50 121 GLU A O 1
ATOM 956 N N . ILE A 1 122 ? 17.025 5.268 -12.744 1.00 98.06 122 ILE A N 1
ATOM 957 C CA . ILE A 1 122 ? 15.880 4.452 -12.309 1.00 98.06 122 ILE A CA 1
ATOM 958 C C . ILE A 1 122 ? 16.296 3.308 -11.379 1.00 98.06 122 ILE A C 1
ATOM 960 O O . ILE A 1 122 ? 15.778 3.199 -10.265 1.00 98.06 122 ILE A O 1
ATOM 964 N N . PHE A 1 123 ? 17.226 2.447 -11.800 1.00 98.06 123 PHE A N 1
ATOM 965 C CA . PHE A 1 123 ? 17.615 1.261 -11.030 1.00 98.06 123 PHE A CA 1
ATOM 966 C C . PHE A 1 123 ? 18.207 1.596 -9.656 1.00 98.06 123 PHE A C 1
ATOM 968 O O . PHE A 1 123 ? 17.775 0.975 -8.679 1.00 98.06 123 PHE A O 1
ATOM 975 N N . PRO A 1 124 ? 19.134 2.566 -9.509 1.00 97.50 124 PRO A N 1
ATOM 976 C CA . PRO A 1 124 ? 19.711 2.867 -8.202 1.00 97.50 124 PRO A CA 1
ATOM 977 C C . PRO A 1 124 ? 18.679 3.310 -7.149 1.00 97.50 124 PRO A C 1
ATOM 979 O O . PRO A 1 124 ? 18.630 2.675 -6.089 1.00 97.50 124 PRO A O 1
ATOM 982 N N . PRO A 1 125 ? 17.820 4.327 -7.391 1.00 97.62 125 PRO A N 1
ATOM 983 C CA . PRO A 1 125 ? 16.828 4.717 -6.393 1.00 97.62 125 PRO A CA 1
ATOM 984 C C . PRO A 1 125 ? 15.745 3.653 -6.194 1.00 97.62 125 PRO A C 1
ATOM 986 O O . PRO A 1 125 ? 15.284 3.485 -5.067 1.00 97.62 125 PRO A O 1
ATOM 989 N N . PHE A 1 126 ? 15.381 2.881 -7.227 1.00 98.31 126 PHE A N 1
ATOM 990 C CA . PHE A 1 126 ? 14.431 1.777 -7.063 1.00 98.31 126 PHE A CA 1
ATOM 991 C C . PHE A 1 126 ? 14.983 0.730 -6.093 1.00 98.31 126 PHE A C 1
ATOM 993 O O . PHE A 1 126 ? 14.294 0.319 -5.160 1.00 98.31 126 PHE A O 1
ATOM 1000 N N . ALA A 1 127 ? 16.237 0.311 -6.289 1.00 97.44 127 ALA A N 1
ATOM 1001 C CA . ALA A 1 127 ? 16.875 -0.685 -5.438 1.00 97.44 127 ALA A CA 1
ATOM 1002 C C . ALA A 1 127 ? 16.967 -0.219 -3.981 1.00 97.44 127 ALA A C 1
ATOM 1004 O O . ALA A 1 127 ? 16.788 -1.032 -3.073 1.00 97.44 127 ALA A O 1
ATOM 1005 N N . ASP A 1 128 ? 17.254 1.064 -3.749 1.00 96.75 128 ASP A N 1
ATOM 1006 C CA . ASP A 1 128 ? 17.313 1.624 -2.400 1.00 96.75 128 ASP A CA 1
ATOM 1007 C C . ASP A 1 128 ? 15.933 1.642 -1.730 1.00 96.75 128 ASP A C 1
ATOM 1009 O O . ASP A 1 128 ? 15.757 1.052 -0.662 1.00 96.75 128 ASP A O 1
ATOM 1013 N N . LEU A 1 129 ? 14.926 2.219 -2.392 1.00 97.31 129 LEU A N 1
ATOM 1014 C CA . LEU A 1 129 ? 13.565 2.298 -1.857 1.00 97.31 129 LEU A CA 1
ATOM 1015 C C . LEU A 1 129 ? 12.970 0.908 -1.619 1.00 97.31 129 LEU A C 1
ATOM 1017 O O . LEU A 1 129 ? 12.425 0.643 -0.547 1.00 97.31 129 LEU A O 1
ATOM 1021 N N . PHE A 1 130 ? 13.138 -0.020 -2.563 1.00 96.88 130 PHE A N 1
ATOM 1022 C CA . PHE A 1 130 ? 12.633 -1.380 -2.410 1.00 96.88 130 PHE A CA 1
ATOM 1023 C C . PHE A 1 130 ? 13.292 -2.112 -1.234 1.00 96.88 130 PHE A C 1
ATOM 1025 O O . PHE A 1 130 ? 12.605 -2.812 -0.490 1.00 96.88 130 PHE A O 1
ATOM 1032 N N . LYS A 1 131 ? 14.597 -1.917 -0.995 1.00 95.56 131 LYS A N 1
ATOM 1033 C CA . LYS A 1 131 ? 15.273 -2.466 0.195 1.00 95.56 131 LYS A CA 1
ATOM 1034 C C . LYS A 1 131 ? 14.703 -1.899 1.492 1.00 95.56 131 LYS A C 1
ATOM 1036 O O . LYS A 1 131 ? 14.582 -2.648 2.459 1.00 95.56 131 LYS A O 1
ATOM 1041 N N . GLN A 1 132 ? 14.332 -0.618 1.519 1.00 95.75 132 GLN A N 1
ATOM 1042 C CA . GLN A 1 132 ? 13.675 -0.016 2.683 1.00 95.75 132 GLN A CA 1
ATOM 1043 C C . GLN A 1 132 ? 12.296 -0.647 2.935 1.00 95.75 132 GLN A C 1
ATOM 1045 O O . GLN A 1 132 ? 12.004 -1.025 4.070 1.00 95.75 132 GLN A O 1
ATOM 1050 N N . ILE A 1 133 ? 11.487 -0.848 1.886 1.00 95.88 133 ILE A N 1
ATOM 1051 C CA . ILE A 1 133 ? 10.191 -1.545 1.988 1.00 95.88 133 ILE A CA 1
ATOM 1052 C C . ILE A 1 133 ? 10.402 -2.982 2.482 1.00 95.88 133 ILE A C 1
ATOM 1054 O O . ILE A 1 133 ? 9.752 -3.404 3.433 1.00 95.88 133 ILE A O 1
ATOM 1058 N N . LEU A 1 134 ? 11.349 -3.719 1.892 1.00 94.44 134 LEU A N 1
ATOM 1059 C CA . LEU A 1 134 ? 11.663 -5.106 2.249 1.00 94.44 134 LEU A CA 1
ATOM 1060 C C . LEU A 1 134 ? 12.118 -5.252 3.707 1.00 94.44 134 LEU A C 1
ATOM 1062 O O . LEU A 1 134 ? 11.763 -6.230 4.367 1.00 94.44 134 LEU A O 1
ATOM 1066 N N . ALA A 1 135 ? 12.903 -4.293 4.204 1.00 93.44 135 ALA A N 1
ATOM 1067 C CA . ALA A 1 135 ? 13.364 -4.263 5.588 1.00 93.44 135 ALA A CA 1
ATOM 1068 C C . ALA A 1 135 ? 12.235 -3.939 6.580 1.00 93.44 135 ALA A C 1
ATOM 1070 O O . ALA A 1 135 ? 12.255 -4.448 7.700 1.00 93.44 135 ALA A O 1
ATOM 1071 N N . ALA A 1 136 ? 11.267 -3.110 6.179 1.00 93.69 136 ALA A N 1
ATOM 1072 C CA . ALA A 1 136 ? 10.124 -2.735 7.006 1.00 93.69 136 ALA A CA 1
ATOM 1073 C C . ALA A 1 136 ? 9.037 -3.825 7.036 1.00 93.69 136 ALA A C 1
ATOM 1075 O O . ALA A 1 136 ? 8.572 -4.201 8.110 1.00 93.69 136 ALA A O 1
ATOM 1076 N N . ASP A 1 137 ? 8.652 -4.351 5.871 1.00 94.50 137 ASP A N 1
ATOM 1077 C CA . ASP A 1 137 ? 7.666 -5.421 5.725 1.00 94.50 137 ASP A CA 1
ATOM 1078 C C . ASP A 1 137 ? 7.959 -6.266 4.477 1.00 94.50 137 ASP A C 1
ATOM 1080 O O . ASP A 1 137 ? 7.641 -5.911 3.337 1.00 94.50 137 ASP A O 1
ATOM 1084 N N . LYS A 1 138 ? 8.542 -7.445 4.709 1.00 94.25 138 LYS A N 1
ATOM 1085 C CA . LYS A 1 138 ? 8.900 -8.381 3.642 1.00 94.25 138 LYS A CA 1
ATOM 1086 C C . LYS A 1 138 ? 7.686 -8.893 2.867 1.00 94.25 138 LYS A C 1
ATOM 1088 O O . LYS A 1 138 ? 7.779 -9.067 1.655 1.00 94.25 138 LYS A O 1
ATOM 1093 N N . ALA A 1 139 ? 6.579 -9.195 3.542 1.00 94.38 139 ALA A N 1
ATOM 1094 C CA . ALA A 1 139 ? 5.415 -9.775 2.877 1.00 94.38 139 ALA A CA 1
ATOM 1095 C C . ALA A 1 139 ? 4.774 -8.747 1.939 1.00 94.38 139 ALA A C 1
ATOM 1097 O O . ALA A 1 139 ? 4.480 -9.065 0.785 1.00 94.38 139 ALA A O 1
ATOM 1098 N N . PHE A 1 140 ? 4.648 -7.508 2.415 1.00 94.00 140 PHE A N 1
ATOM 1099 C CA . PHE A 1 140 ? 4.189 -6.384 1.612 1.00 94.00 140 PHE A CA 1
ATOM 1100 C C . PHE A 1 140 ? 5.121 -6.115 0.422 1.00 94.00 140 PHE A C 1
ATOM 1102 O O . PHE A 1 140 ? 4.651 -6.037 -0.710 1.00 94.00 140 PHE A O 1
ATOM 1109 N N . ALA A 1 141 ? 6.442 -6.079 0.636 1.00 96.00 141 ALA A N 1
ATOM 1110 C CA . ALA A 1 141 ? 7.416 -5.870 -0.439 1.00 96.00 141 ALA A CA 1
ATOM 1111 C C . ALA A 1 141 ? 7.308 -6.917 -1.561 1.00 96.00 141 ALA A C 1
ATOM 1113 O O . ALA A 1 141 ? 7.313 -6.569 -2.742 1.00 96.00 141 ALA A O 1
ATOM 1114 N N . LEU A 1 142 ? 7.172 -8.201 -1.207 1.00 94.88 142 LEU A N 1
ATOM 1115 C CA . LEU A 1 142 ? 7.011 -9.279 -2.189 1.00 94.88 142 LEU A CA 1
ATOM 1116 C C . LEU A 1 142 ? 5.704 -9.143 -2.979 1.00 94.88 142 LEU A C 1
ATOM 1118 O O . LEU A 1 142 ? 5.688 -9.380 -4.187 1.00 94.88 142 LEU A O 1
ATOM 1122 N N . GLN A 1 143 ? 4.620 -8.722 -2.324 1.00 95.88 143 GLN A N 1
ATOM 1123 C CA . GLN A 1 143 ? 3.362 -8.437 -3.009 1.00 95.88 143 GLN A CA 1
ATOM 1124 C C . GLN A 1 143 ? 3.509 -7.260 -3.988 1.00 95.88 143 GLN A C 1
ATOM 1126 O O . GLN A 1 143 ? 3.074 -7.363 -5.135 1.00 95.88 143 GLN A O 1
ATOM 1131 N N . CYS A 1 144 ? 4.171 -6.175 -3.579 1.00 96.44 144 CYS A N 1
ATOM 1132 C CA . CYS A 1 144 ? 4.461 -5.046 -4.463 1.00 96.44 144 CYS A CA 1
ATOM 1133 C C . CYS A 1 144 ? 5.290 -5.483 -5.678 1.00 96.44 144 CYS A C 1
ATOM 1135 O O . CYS A 1 144 ? 4.927 -5.170 -6.807 1.00 96.44 144 CYS A O 1
ATOM 1137 N N . MET A 1 145 ? 6.334 -6.293 -5.474 1.00 96.88 145 MET A N 1
ATOM 1138 C CA . MET A 1 145 ? 7.171 -6.810 -6.563 1.00 96.88 145 MET A CA 1
ATOM 1139 C C . MET A 1 145 ? 6.371 -7.639 -7.583 1.00 96.88 145 MET A C 1
ATOM 1141 O O . MET A 1 145 ? 6.592 -7.533 -8.791 1.00 96.88 145 MET A O 1
ATOM 1145 N N . GLN A 1 146 ? 5.404 -8.443 -7.127 1.00 95.69 146 GLN A N 1
ATOM 1146 C CA . GLN A 1 146 ? 4.490 -9.160 -8.024 1.00 95.69 146 GLN A CA 1
ATOM 1147 C C . GLN A 1 146 ? 3.641 -8.200 -8.864 1.00 95.69 146 GLN A C 1
ATOM 1149 O O . GLN A 1 146 ? 3.491 -8.420 -10.069 1.00 95.69 146 GLN A O 1
ATOM 1154 N N . HIS A 1 147 ? 3.120 -7.131 -8.257 1.00 95.94 147 HIS A N 1
ATOM 1155 C CA . HIS A 1 147 ? 2.353 -6.114 -8.976 1.00 95.94 147 HIS A CA 1
ATOM 1156 C C . HIS A 1 147 ? 3.216 -5.352 -9.985 1.00 95.94 147 HIS A C 1
ATOM 1158 O O . HIS A 1 147 ? 2.779 -5.169 -11.116 1.00 95.94 147 HIS A O 1
ATOM 1164 N N . TYR A 1 148 ? 4.442 -4.969 -9.620 1.00 97.56 148 TYR A N 1
ATOM 1165 C CA . TYR A 1 148 ? 5.358 -4.253 -10.511 1.00 97.56 148 TYR A CA 1
ATOM 1166 C C . TYR A 1 148 ? 5.687 -5.064 -11.763 1.00 97.56 148 TYR A C 1
ATOM 1168 O O . TYR A 1 148 ? 5.572 -4.547 -12.870 1.00 97.56 148 TYR A O 1
ATOM 1176 N N . ARG A 1 149 ? 6.006 -6.356 -11.608 1.00 96.31 149 ARG A N 1
ATOM 1177 C CA . ARG A 1 149 ? 6.224 -7.248 -12.758 1.00 96.31 149 ARG A CA 1
ATOM 1178 C C . ARG A 1 149 ? 4.975 -7.396 -13.616 1.00 96.31 149 ARG A C 1
ATOM 1180 O O . ARG A 1 149 ? 5.056 -7.216 -14.821 1.00 96.31 149 ARG A O 1
ATOM 1187 N N . SER A 1 150 ? 3.826 -7.654 -12.990 1.00 95.88 150 SER A N 1
ATOM 1188 C CA . SER A 1 150 ? 2.559 -7.813 -13.718 1.00 95.88 150 SER A CA 1
ATOM 1189 C C . SER A 1 150 ? 2.182 -6.551 -14.500 1.00 95.88 150 SER A C 1
ATOM 1191 O O . SER A 1 150 ? 1.604 -6.640 -15.578 1.00 95.88 150 SER A O 1
ATOM 1193 N N . TRP A 1 151 ? 2.495 -5.374 -13.953 1.00 96.19 151 TRP A N 1
ATOM 1194 C CA . TRP A 1 151 ? 2.294 -4.093 -14.621 1.00 96.19 151 TRP A CA 1
ATOM 1195 C C . TRP A 1 151 ? 3.219 -3.932 -15.831 1.00 96.19 151 TRP A C 1
ATOM 1197 O O . TRP A 1 151 ? 2.743 -3.597 -16.909 1.00 96.19 151 TRP A O 1
ATOM 1207 N N . LEU A 1 152 ? 4.513 -4.218 -15.663 1.00 97.50 152 LEU A N 1
ATOM 1208 C CA . LEU A 1 152 ? 5.517 -4.104 -16.725 1.00 97.50 152 LEU A CA 1
ATOM 1209 C C . LEU A 1 152 ? 5.315 -5.112 -17.858 1.00 97.50 152 LEU A C 1
ATOM 1211 O O . LEU A 1 152 ? 5.534 -4.768 -19.011 1.00 97.50 152 LEU A O 1
ATOM 1215 N N . GLU A 1 153 ? 4.909 -6.343 -17.551 1.00 95.94 153 GLU A N 1
ATOM 1216 C CA . GLU A 1 153 ? 4.660 -7.393 -18.550 1.00 95.94 153 GLU A CA 1
ATOM 1217 C C . GLU A 1 153 ? 3.370 -7.137 -19.350 1.00 95.94 153 GLU A C 1
ATOM 1219 O O . GLU A 1 153 ? 3.230 -7.601 -20.485 1.00 95.94 153 GLU A O 1
ATOM 1224 N N . GLY A 1 154 ? 2.432 -6.382 -18.772 1.00 95.12 154 GLY A N 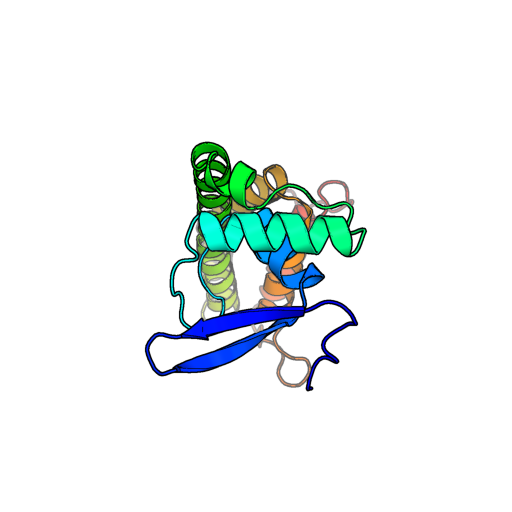1
ATOM 1225 C CA . GLY A 1 154 ? 1.108 -6.170 -19.337 1.00 95.12 154 GLY A CA 1
ATOM 1226 C C . GLY A 1 154 ? 0.221 -7.425 -19.266 1.00 95.12 154 GLY A C 1
ATOM 1227 O O . GLY A 1 154 ? 0.634 -8.504 -18.833 1.00 95.12 154 GLY A O 1
ATOM 1228 N N . PRO A 1 155 ? -1.061 -7.316 -19.646 1.00 94.25 155 PRO A N 1
ATOM 1229 C CA . PRO A 1 155 ? -1.976 -8.450 -19.611 1.00 94.25 155 PRO A CA 1
ATOM 1230 C C . PRO A 1 155 ? -1.654 -9.491 -20.709 1.00 94.25 155 PRO A C 1
ATOM 1232 O O . PRO A 1 155 ? -1.223 -9.123 -21.800 1.00 94.25 155 PRO A O 1
ATOM 1235 N N . PRO A 1 156 ? -1.967 -10.791 -20.519 1.00 91.50 156 PRO A N 1
ATOM 1236 C CA . PRO A 1 156 ? -1.590 -11.851 -21.469 1.00 91.50 156 PRO A CA 1
ATOM 1237 C C . PRO A 1 156 ? -2.120 -11.682 -22.901 1.00 91.50 156 PRO A C 1
ATOM 1239 O O . PRO A 1 156 ? -1.561 -12.228 -23.847 1.00 91.50 156 PRO A O 1
ATOM 1242 N N . ASN A 1 157 ? -3.236 -10.971 -23.067 1.00 94.69 157 ASN A N 1
ATOM 1243 C CA . ASN A 1 157 ? -3.851 -10.696 -24.366 1.00 94.69 157 ASN A CA 1
ATOM 1244 C C . ASN A 1 157 ? -3.288 -9.445 -25.057 1.00 94.69 157 ASN A C 1
ATOM 1246 O O . ASN A 1 157 ? -3.592 -9.221 -26.227 1.00 94.69 157 ASN A O 1
ATOM 1250 N N . ARG A 1 158 ? -2.532 -8.620 -24.331 1.00 93.44 158 ARG A N 1
ATOM 1251 C CA . ARG A 1 158 ? -1.882 -7.412 -24.832 1.00 93.44 158 ARG A CA 1
ATOM 1252 C C . ARG A 1 158 ? -0.619 -7.157 -23.997 1.00 93.44 158 ARG A C 1
ATOM 1254 O O . ARG A 1 158 ? -0.656 -6.280 -23.135 1.00 93.44 158 ARG A O 1
ATOM 1261 N N . PRO A 1 159 ? 0.437 -7.965 -24.194 1.00 94.50 159 PRO A N 1
ATOM 1262 C CA . PRO A 1 159 ? 1.692 -7.766 -23.485 1.00 94.50 159 PRO A CA 1
ATOM 1263 C C . PRO A 1 159 ? 2.309 -6.422 -23.873 1.00 94.50 159 PRO A C 1
ATOM 1265 O O . PRO A 1 159 ? 1.976 -5.861 -24.921 1.00 94.50 159 PRO A O 1
ATOM 1268 N N . THR A 1 160 ? 3.207 -5.927 -23.031 1.00 95.62 160 THR A N 1
ATOM 1269 C CA . THR A 1 160 ? 3.987 -4.721 -23.319 1.00 95.62 160 THR A CA 1
ATOM 1270 C C . THR A 1 160 ? 4.844 -4.927 -24.567 1.00 95.62 160 THR A C 1
ATOM 1272 O O . THR A 1 160 ? 5.502 -5.958 -24.721 1.00 95.62 160 THR A O 1
ATOM 1275 N N . GLU A 1 161 ? 4.806 -3.956 -25.475 1.00 92.75 161 GLU A N 1
ATOM 1276 C CA . GLU A 1 161 ? 5.627 -3.950 -26.684 1.00 92.75 161 GLU A CA 1
ATOM 1277 C C . GLU A 1 161 ? 7.046 -3.496 -26.313 1.00 92.75 161 GLU A C 1
ATOM 1279 O O . GLU A 1 161 ? 7.218 -2.430 -25.736 1.00 92.75 161 GLU A O 1
ATOM 1284 N N . ASP A 1 162 ? 8.054 -4.319 -26.611 1.00 93.38 162 ASP A N 1
ATOM 1285 C CA . ASP A 1 162 ? 9.458 -4.060 -26.269 1.00 93.38 162 ASP A CA 1
ATOM 1286 C C . ASP A 1 162 ? 10.333 -4.179 -27.520 1.00 93.38 162 ASP A C 1
ATOM 1288 O O . ASP A 1 162 ? 10.905 -5.230 -27.819 1.00 93.38 162 ASP A O 1
ATOM 1292 N N . GLU A 1 163 ? 10.399 -3.101 -28.300 1.00 89.94 163 GLU A N 1
ATOM 1293 C CA . GLU A 1 163 ? 11.166 -3.088 -29.550 1.00 89.94 163 GLU A CA 1
ATOM 1294 C C . GLU A 1 163 ? 12.683 -3.154 -29.311 1.00 89.94 163 GLU A C 1
ATOM 1296 O O . GLU A 1 163 ? 13.429 -3.667 -30.152 1.00 89.94 163 GLU A O 1
ATOM 1301 N N . MET A 1 164 ? 13.146 -2.645 -28.164 1.00 92.12 164 MET A N 1
ATOM 1302 C CA . MET A 1 164 ? 14.569 -2.444 -27.872 1.00 92.12 164 MET A CA 1
ATOM 1303 C C . MET A 1 164 ? 15.183 -3.540 -26.991 1.00 92.12 164 MET A C 1
ATOM 1305 O O . MET A 1 164 ? 16.413 -3.666 -26.968 1.00 92.12 164 MET A O 1
ATOM 1309 N N . GLY A 1 165 ? 14.360 -4.367 -26.339 1.00 92.50 165 GLY A N 1
ATOM 1310 C CA . GLY A 1 165 ? 14.781 -5.463 -25.462 1.00 92.50 165 GLY A CA 1
ATOM 1311 C C . GLY A 1 165 ? 15.005 -5.041 -24.005 1.00 92.50 165 GLY A C 1
ATOM 1312 O O . GLY A 1 165 ? 15.768 -5.691 -23.287 1.00 92.50 165 GLY A O 1
ATOM 1313 N N . PHE A 1 166 ? 14.406 -3.931 -23.567 1.00 96.56 166 PHE A N 1
ATOM 1314 C CA . PHE A 1 166 ? 14.584 -3.397 -22.216 1.00 96.56 166 PHE A CA 1
ATOM 1315 C C . PHE A 1 166 ? 13.775 -4.143 -21.159 1.00 96.56 166 PHE A C 1
ATOM 1317 O O . PHE A 1 166 ? 14.200 -4.211 -20.001 1.00 96.56 166 PHE A O 1
ATOM 1324 N N . LEU A 1 167 ? 12.634 -4.722 -21.533 1.00 96.75 167 LEU A N 1
ATOM 1325 C CA . LEU A 1 167 ? 11.724 -5.362 -20.591 1.00 96.75 167 LEU A CA 1
ATOM 1326 C C . LEU A 1 167 ? 12.409 -6.536 -19.887 1.00 96.75 167 LEU A C 1
ATOM 1328 O O . LEU A 1 167 ? 12.361 -6.635 -18.662 1.00 96.75 167 LEU A O 1
ATOM 1332 N N . ASP A 1 168 ? 13.129 -7.375 -20.632 1.00 94.12 168 ASP A N 1
ATOM 1333 C CA . ASP A 1 168 ? 13.867 -8.509 -20.065 1.00 94.12 168 ASP A CA 1
ATOM 1334 C C . ASP A 1 168 ? 14.962 -8.062 -19.081 1.00 94.12 168 ASP A C 1
ATOM 1336 O O . ASP A 1 168 ? 15.158 -8.689 -18.032 1.00 94.12 168 ASP A O 1
ATOM 1340 N N . ILE A 1 169 ? 15.646 -6.951 -19.377 1.00 95.50 169 ILE A N 1
ATOM 1341 C CA . ILE A 1 169 ? 16.676 -6.367 -18.504 1.00 95.50 169 ILE A CA 1
ATOM 1342 C C . ILE A 1 169 ? 16.042 -5.906 -17.190 1.00 95.50 169 ILE A C 1
ATOM 1344 O O . ILE A 1 169 ? 16.529 -6.248 -16.108 1.00 95.50 169 ILE A O 1
ATOM 1348 N N . ILE A 1 170 ? 14.926 -5.181 -17.279 1.00 97.94 170 ILE A N 1
ATOM 1349 C CA . ILE A 1 170 ? 14.176 -4.691 -16.121 1.00 97.94 170 ILE A CA 1
ATOM 1350 C C . ILE A 1 170 ? 13.668 -5.864 -15.275 1.00 97.94 170 ILE A C 1
ATOM 1352 O O . ILE A 1 170 ? 13.899 -5.903 -14.066 1.00 97.94 170 ILE A O 1
ATOM 1356 N N . ILE A 1 171 ? 13.022 -6.859 -15.885 1.00 96.88 171 ILE A N 1
ATOM 1357 C CA . ILE A 1 171 ? 12.483 -8.021 -15.166 1.00 96.88 171 ILE A CA 1
ATOM 1358 C C . ILE A 1 171 ? 13.600 -8.833 -14.499 1.00 96.88 171 ILE A C 1
ATOM 1360 O O . ILE A 1 171 ? 13.421 -9.315 -13.375 1.00 96.88 171 ILE A O 1
ATOM 1364 N N . SER A 1 172 ? 14.759 -8.973 -15.149 1.00 95.31 172 SER A N 1
ATOM 1365 C CA . SER A 1 172 ? 15.944 -9.601 -14.555 1.00 95.31 172 SER A CA 1
ATOM 1366 C C . SER A 1 172 ? 16.425 -8.836 -13.318 1.00 95.31 172 SER A C 1
ATOM 1368 O O . SER A 1 172 ? 16.584 -9.433 -12.252 1.00 95.31 172 SER A O 1
ATOM 1370 N N . PHE A 1 173 ? 16.569 -7.512 -13.421 1.00 96.38 173 PHE A N 1
ATOM 1371 C CA . PHE A 1 173 ? 16.938 -6.647 -12.299 1.00 96.38 173 PHE A CA 1
ATOM 1372 C C . PHE A 1 173 ? 15.960 -6.781 -11.116 1.00 96.38 173 PHE A C 1
ATOM 1374 O O . PHE A 1 173 ? 16.382 -6.990 -9.977 1.00 96.38 173 PHE A O 1
ATOM 1381 N N . LEU A 1 174 ? 14.649 -6.755 -11.378 1.00 96.56 174 LEU A N 1
ATOM 1382 C CA . LEU A 1 174 ? 13.621 -6.920 -10.346 1.00 96.56 174 LEU A CA 1
ATOM 1383 C C . LEU A 1 174 ? 13.703 -8.286 -9.644 1.00 96.56 174 LEU A C 1
ATOM 1385 O O . LEU A 1 174 ? 13.607 -8.359 -8.417 1.00 96.56 174 LEU A O 1
ATOM 1389 N N . LYS A 1 175 ? 13.927 -9.370 -10.398 1.00 94.31 175 LYS A N 1
ATOM 1390 C CA . LYS A 1 175 ? 14.102 -10.725 -9.843 1.00 94.31 175 LYS A CA 1
ATOM 1391 C C . LYS A 1 175 ? 15.345 -10.829 -8.956 1.00 94.31 175 LYS A C 1
ATOM 1393 O O . LYS A 1 175 ? 15.283 -11.468 -7.909 1.00 94.31 175 LYS A O 1
ATOM 1398 N N . GLN A 1 176 ? 16.444 -10.179 -9.335 1.00 92.38 176 GLN A N 1
ATOM 1399 C CA . GLN A 1 176 ? 17.670 -10.151 -8.528 1.00 92.38 176 GLN A CA 1
ATOM 1400 C C . GLN A 1 176 ? 17.474 -9.418 -7.195 1.00 92.38 176 GLN A C 1
ATOM 1402 O O . GLN A 1 176 ? 18.043 -9.817 -6.181 1.00 92.38 176 GLN A O 1
ATOM 1407 N N . LEU A 1 177 ? 16.654 -8.364 -7.170 1.00 91.44 177 LEU A N 1
ATOM 1408 C CA . LEU A 1 177 ? 16.328 -7.654 -5.930 1.00 91.44 177 LEU A CA 1
ATOM 1409 C C . LEU A 1 177 ? 15.397 -8.449 -5.006 1.00 91.44 177 LEU A C 1
ATOM 1411 O O . LEU A 1 177 ? 15.478 -8.295 -3.787 1.00 91.44 177 LEU A O 1
ATOM 1415 N N . GLU A 1 178 ? 14.521 -9.284 -5.567 1.00 85.31 178 GLU A N 1
ATOM 1416 C CA . GLU A 1 178 ? 13.632 -10.164 -4.801 1.00 85.31 178 GLU A CA 1
ATOM 1417 C C . GLU A 1 178 ? 14.401 -11.306 -4.111 1.00 85.31 178 GLU A C 1
ATOM 1419 O O . GLU A 1 178 ? 14.092 -11.656 -2.969 1.00 85.31 178 GLU A O 1
ATOM 1424 N N . ASP A 1 179 ? 15.423 -11.851 -4.780 1.00 79.06 179 ASP A N 1
ATOM 1425 C CA . ASP A 1 179 ? 16.280 -12.923 -4.266 1.00 79.06 179 ASP A CA 1
ATOM 1426 C C . ASP A 1 179 ? 17.774 -12.650 -4.539 1.00 79.06 179 ASP A C 1
ATOM 1428 O O . ASP A 1 179 ? 18.346 -13.167 -5.504 1.00 79.06 179 ASP A O 1
ATOM 1432 N N . PRO A 1 180 ? 18.454 -11.881 -3.667 1.00 59.78 180 PRO A N 1
ATOM 1433 C CA . PRO A 1 180 ? 19.870 -11.558 -3.842 1.00 59.78 180 PRO A CA 1
ATOM 1434 C C . PRO A 1 180 ? 20.814 -12.770 -3.699 1.00 59.78 180 PRO A C 1
ATOM 1436 O O . PRO A 1 180 ? 22.017 -12.629 -3.916 1.00 59.78 180 PRO A O 1
ATOM 1439 N N . GLY A 1 181 ? 20.303 -13.952 -3.317 1.00 52.41 181 GLY A N 1
ATOM 1440 C CA . GLY A 1 181 ? 21.046 -15.218 -3.284 1.00 52.41 181 GLY A CA 1
ATOM 1441 C C . GLY A 1 181 ? 20.918 -16.055 -4.564 1.00 52.41 181 GLY A C 1
ATOM 1442 O O . GLY A 1 181 ? 21.615 -17.065 -4.704 1.00 52.41 181 GLY A O 1
ATOM 1443 N N . GLY A 1 182 ? 20.052 -15.651 -5.497 1.00 50.47 182 GLY A N 1
ATOM 1444 C CA . GLY A 1 182 ? 19.865 -16.296 -6.790 1.00 50.47 182 GLY A CA 1
ATOM 1445 C C . GLY A 1 182 ? 21.040 -16.004 -7.719 1.00 50.47 182 GLY A C 1
ATOM 1446 O O . GLY A 1 182 ? 21.228 -14.883 -8.173 1.00 50.47 182 GLY A O 1
ATOM 1447 N N . ASN A 1 183 ? 21.848 -17.025 -7.996 1.00 45.16 183 ASN A N 1
ATOM 1448 C CA . ASN A 1 183 ? 23.027 -16.985 -8.862 1.00 45.16 183 ASN A CA 1
ATOM 1449 C C . ASN A 1 183 ? 22.728 -16.281 -10.209 1.00 45.16 183 ASN A C 1
ATOM 1451 O O . ASN A 1 183 ? 22.173 -16.890 -11.123 1.00 45.16 183 ASN A O 1
ATOM 1455 N N . SER A 1 184 ? 23.071 -15.000 -10.352 1.00 43.00 184 SER A N 1
ATOM 1456 C CA . SER A 1 184 ? 23.032 -14.278 -11.629 1.00 43.00 184 SER A CA 1
ATOM 1457 C C . SER A 1 184 ? 24.058 -13.151 -11.614 1.00 43.00 184 SER A C 1
ATOM 1459 O O . SER A 1 184 ? 23.890 -12.119 -10.974 1.00 43.00 184 SER A O 1
ATOM 1461 N N . GLN A 1 185 ? 25.161 -13.407 -12.315 1.00 40.38 185 GLN A N 1
ATOM 1462 C CA . GLN A 1 185 ? 26.185 -12.432 -12.656 1.00 40.38 185 GLN A CA 1
ATOM 1463 C C . GLN A 1 185 ? 25.589 -11.392 -13.609 1.00 40.38 185 GLN A C 1
ATOM 1465 O O . GLN A 1 185 ? 25.451 -11.656 -14.799 1.00 40.38 185 GLN A O 1
ATOM 1470 N N . LEU A 1 186 ? 25.298 -10.198 -13.108 1.00 41.16 186 LEU A N 1
ATOM 1471 C CA . LEU A 1 186 ? 25.478 -8.983 -13.891 1.00 41.16 186 LEU A CA 1
ATOM 1472 C C . LEU A 1 186 ? 26.414 -8.096 -13.079 1.00 41.16 186 LEU A C 1
ATOM 1474 O O . LEU A 1 186 ? 26.018 -7.435 -12.123 1.00 41.16 186 LEU A O 1
ATOM 1478 N N . GLY A 1 187 ? 27.700 -8.204 -13.413 1.00 37.12 187 GLY A N 1
ATOM 1479 C CA . GLY A 1 187 ? 28.664 -7.180 -13.055 1.00 37.12 187 GLY A CA 1
ATOM 1480 C C . GLY A 1 187 ? 28.288 -5.917 -13.814 1.00 37.12 187 GLY A C 1
ATOM 1481 O O . GLY A 1 187 ? 28.194 -5.953 -15.041 1.00 37.12 187 GLY A O 1
ATOM 1482 N N . PHE A 1 188 ? 28.041 -4.850 -13.066 1.00 39.91 188 PHE A N 1
ATOM 1483 C CA . PHE A 1 188 ? 28.310 -3.509 -13.559 1.00 39.91 188 PHE A CA 1
ATOM 1484 C C . PHE A 1 188 ? 29.810 -3.245 -13.403 1.00 39.91 188 PHE A C 1
ATOM 1486 O O . PHE A 1 188 ? 30.364 -3.645 -12.348 1.00 39.91 188 PHE A O 1
#

Foldseek 3Di:
DPPPQPPAWDWDADPVRDIDIHNLQVLLVCCQVQVQQADPPPRHHDDLVSLVVSQVSCVVVVNPGDRSSVSNVCVVVNVVVVVLVVVLVVLLVVLVVLLVVLLCLQVPNDQVVSVCCCVPPRLPSNLVSLVVNCVSPVVVSVVSLVVSLCVQQDDPVDGRHGPHPSSVVVNVSSVCSNPVPPDDDDDD